Protein AF-A0A7S3EC78-F1 (afdb_monomer)

Radius of gyration: 20.28 Å; Cα contacts (8 Å, |Δi|>4): 367; chains: 1; bounding box: 48×40×68 Å

Foldseek 3Di:
DDPVVVVVVVVVVVVVVVVVVVVVVLLVVLCVPAPQLPPPPPPQCLQWQADAPFWTKGDDLDALDQPKIKIFGNDQFQDLLPDDPVNNVVVVLVLQLSQVLCCVPPVWWWKWKWWGDLVPSSHGTIIIIDTDHPVLLVCLVVLLVVLQCPWDDVDDPDDSKDKCQQPDPNVVDHPSFTKIWMDTRNGITIIGTDPDPVRGDPCSVVVSSCVSVVPDDDDPRDDRDSVVSSVSSVVSSVSSVVSRPNVD

pLDDT: mean 89.66, std 9.71, range [52.94, 98.69]

Solvent-accessible surface area (backbone atoms only — not comparable to full-atom values): 14031 Å² total; per-residue (Å²): 133,59,70,74,54,55,57,51,51,50,55,46,50,52,49,50,54,50,49,50,53,51,50,54,55,49,48,52,53,25,55,75,68,37,84,68,49,43,92,91,40,88,65,68,58,62,20,45,49,50,73,50,98,51,32,34,33,31,48,54,96,76,58,90,44,81,77,28,32,32,46,32,51,46,64,87,40,39,37,84,49,69,52,56,70,71,50,49,51,52,53,48,52,50,52,54,30,51,43,51,44,37,36,77,77,65,64,25,39,35,38,36,37,36,74,32,40,59,95,51,47,63,39,69,40,51,36,40,38,42,49,30,51,55,71,54,50,70,47,43,63,59,53,52,51,51,51,40,66,66,49,72,67,95,80,62,96,61,68,55,66,40,75,35,81,63,54,54,64,62,78,75,42,66,68,87,62,23,29,41,38,39,28,54,58,91,58,36,35,44,35,27,72,53,86,53,78,84,79,51,66,89,52,48,76,55,53,50,50,33,61,72,67,70,53,72,86,76,73,76,86,70,79,88,52,66,65,62,43,27,52,55,14,51,52,49,29,66,69,39,59,90,47,46,72,74,82,107

Secondary structure (DSSP, 8-state):
--HHHHHHHHHHHHHHHHHHHHHHHHHHHHHHH-SS--TT-STTGGGEEEE-SSEEEE--SS-SSTT-EEEEESS----TTTS-HHHHHHHHHHHHHHHHHHHHHH-EEEEEEEEE-STTTTSPP-EEEEEEEHHHHHHHHHHHHHHHHHSS-SS-SS-S-EE-TT--HHHHS-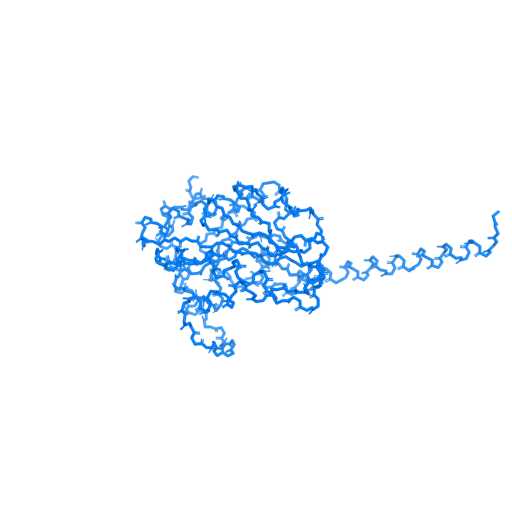TT--EEEEEETTTEEEEEE-S-TTTS-TTHHHHHHHHHTTPPPPPS-PPP-HHHHHHHHHHHHHHHTTT-GGG-

InterPro domains:
  IPR006767 Cwf19-like protein, C-terminal domain-2 [PF04676] (154-245)
  IPR006768 Cwf19-like, C-terminal domain-1 [PF04677] (26-145)
  IPR036265 HIT-like superfamily [G3DSA:3.30.428.10] (28-152)
  IPR036265 HIT-like superfamily [SSF54197] (24-146)
  IPR040194 Cwf19-like protein [PTHR12072] (5-247)

Mean predicted aligned error: 6.45 Å

Sequence (248 aa):
MTEKRRRKDEVRAEKDVKRVKSMVSSSKKAMDNCRLCLRDKATGWHRVFSVAPESYLVVPRNPLAHGHCMIIPFDHEGSSTELAEEVFDELLKYRQSLVKMFFEKEQKEVIFFETASASRSNRHMVIHCIPLSRKDASAAPGYFKQALLTEGPEWSQHKKLIESNGRSIRSMIPKGFPYFNVEFGLAFGYAHVIEDEESFNYRLGFEVIEGLLDLSPRPPSRKPDHEVESQMADQLRSVYKGFDWVQD

Nearest PDB structures (foldseek):
  6id1-assembly1_U  TM=9.296E-01  e=9.040E-20  Homo sapiens
  8ro2-assembly1_L2  TM=9.420E-01  e=5.916E-19  Homo sapiens
  8ro1-assembly1_L2  TM=8.979E-01  e=1.086E-18  Caenorhabditis elegans
  3jb9-assembly1_c  TM=9.020E-01  e=7.110E-18  Schizosaccharomyces pombe 972h-
  3ano-assembly1_B-2  TM=8.030E-01  e=1.230E-05  Mycobacterium tuberculosis H37Rv

Organism: NCBI:txid101924

Structure (mmCIF, N/CA/C/O backbone):
data_AF-A0A7S3EC78-F1
#
_entry.id   AF-A0A7S3EC78-F1
#
loop_
_atom_site.group_PDB
_atom_site.id
_atom_site.type_symbol
_atom_site.label_atom_id
_atom_site.label_alt_id
_atom_site.label_comp_id
_atom_site.label_asym_id
_atom_site.label_entity_id
_atom_site.label_seq_id
_atom_site.pdbx_PDB_ins_code
_atom_site.Cartn_x
_atom_site.Cartn_y
_atom_site.Cartn_z
_atom_site.occupancy
_atom_site.B_iso_or_equiv
_atom_site.auth_seq_id
_atom_site.auth_comp_id
_atom_site.auth_asym_id
_atom_site.auth_atom_id
_atom_site.pdbx_PDB_model_num
ATOM 1 N N . MET A 1 1 ? 18.206 -2.338 -52.219 1.00 57.41 1 MET A N 1
ATOM 2 C CA . MET A 1 1 ? 18.460 -2.520 -50.770 1.00 57.41 1 MET A CA 1
ATOM 3 C C . MET A 1 1 ? 19.545 -3.590 -50.638 1.00 57.41 1 MET A C 1
ATOM 5 O O . MET A 1 1 ? 19.429 -4.595 -51.320 1.00 57.41 1 MET A O 1
ATOM 9 N N . THR A 1 2 ? 20.650 -3.360 -49.920 1.00 75.31 2 THR A N 1
ATOM 10 C CA . THR A 1 2 ? 21.802 -4.290 -49.923 1.00 75.31 2 THR A CA 1
ATOM 11 C C . THR A 1 2 ? 21.516 -5.554 -49.105 1.00 75.31 2 THR A C 1
ATOM 13 O O . THR A 1 2 ? 20.959 -5.458 -48.016 1.00 75.31 2 THR A O 1
ATOM 16 N N . GLU A 1 3 ? 21.947 -6.727 -49.580 1.00 74.62 3 GLU A N 1
ATOM 17 C CA . GLU A 1 3 ? 21.747 -8.037 -48.918 1.00 74.62 3 GLU A CA 1
ATOM 18 C C . GLU A 1 3 ? 22.219 -8.052 -47.449 1.00 74.62 3 GLU A C 1
ATOM 20 O O . GLU A 1 3 ? 21.618 -8.666 -46.571 1.00 74.62 3 GLU A O 1
ATOM 25 N N . LYS A 1 4 ? 23.256 -7.263 -47.147 1.00 73.94 4 LYS A N 1
ATOM 26 C CA . LYS A 1 4 ? 23.776 -7.046 -45.790 1.00 73.94 4 LYS A CA 1
ATOM 27 C C . LYS A 1 4 ? 22.788 -6.329 -44.855 1.00 73.94 4 LYS A C 1
ATOM 29 O O . LYS A 1 4 ? 22.824 -6.573 -43.652 1.00 73.94 4 LYS A O 1
ATOM 34 N N . ARG A 1 5 ? 21.930 -5.440 -45.376 1.00 73.31 5 ARG A N 1
ATOM 35 C CA . ARG A 1 5 ? 20.848 -4.798 -44.602 1.00 73.31 5 ARG A CA 1
ATOM 36 C C . ARG A 1 5 ? 19.716 -5.793 -44.340 1.00 73.31 5 ARG A C 1
ATOM 38 O O . ARG A 1 5 ? 19.346 -5.956 -43.187 1.00 73.31 5 ARG A O 1
ATOM 45 N N . ARG A 1 6 ? 19.301 -6.556 -45.359 1.00 77.19 6 ARG A N 1
ATOM 46 C CA . ARG A 1 6 ? 18.257 -7.592 -45.250 1.00 77.19 6 ARG A CA 1
ATOM 47 C C . ARG A 1 6 ? 18.578 -8.640 -44.177 1.00 77.19 6 ARG A C 1
ATOM 49 O O . ARG A 1 6 ? 17.788 -8.847 -43.265 1.00 77.19 6 ARG A O 1
ATOM 56 N N . ARG A 1 7 ? 19.802 -9.181 -44.188 1.00 80.56 7 ARG A N 1
ATOM 57 C CA . ARG A 1 7 ? 20.279 -10.139 -43.172 1.00 80.56 7 ARG A CA 1
ATOM 58 C C . ARG A 1 7 ? 20.356 -9.543 -41.757 1.00 80.56 7 ARG A C 1
ATOM 60 O O . ARG A 1 7 ? 20.176 -10.253 -40.774 1.00 80.56 7 ARG A O 1
ATOM 67 N N . LYS A 1 8 ? 20.645 -8.241 -41.624 1.00 80.25 8 LYS A N 1
ATOM 68 C CA . LYS A 1 8 ? 20.669 -7.549 -40.322 1.00 80.25 8 LYS A CA 1
ATOM 69 C C . LYS A 1 8 ? 19.253 -7.358 -39.768 1.00 80.25 8 LYS A C 1
ATOM 71 O O . LYS A 1 8 ? 19.064 -7.502 -38.561 1.00 80.25 8 LYS A O 1
ATOM 76 N N . ASP A 1 9 ? 18.292 -7.062 -40.637 1.00 82.19 9 ASP A N 1
ATOM 77 C CA . ASP A 1 9 ? 16.886 -6.892 -40.273 1.00 82.19 9 ASP A CA 1
ATOM 78 C C . ASP A 1 9 ? 16.238 -8.237 -39.896 1.00 82.19 9 ASP A C 1
ATOM 80 O O . ASP A 1 9 ? 15.545 -8.305 -38.885 1.00 82.19 9 ASP A O 1
ATOM 84 N N . GLU A 1 10 ? 16.562 -9.326 -40.603 1.00 83.25 10 GLU A N 1
ATOM 85 C CA . GLU A 1 10 ? 16.145 -10.697 -40.249 1.00 83.25 10 GLU A CA 1
ATOM 86 C C . GLU A 1 10 ? 16.672 -11.123 -38.868 1.00 83.25 10 GLU A C 1
ATOM 88 O O . GLU A 1 10 ? 15.901 -11.555 -38.014 1.00 83.25 10 GLU A O 1
ATOM 93 N N . VAL A 1 11 ? 17.964 -10.904 -38.587 1.00 84.06 11 VAL A N 1
ATOM 94 C CA . VAL A 1 11 ? 18.557 -11.206 -37.268 1.00 84.06 11 VAL A CA 1
ATOM 95 C C . VAL A 1 11 ? 17.936 -10.355 -36.153 1.00 84.06 11 VAL A C 1
ATOM 97 O O . VAL A 1 11 ? 17.808 -10.816 -35.016 1.00 84.06 11 VAL A O 1
ATOM 100 N N . ARG A 1 12 ? 17.563 -9.101 -36.437 1.00 82.12 12 ARG A N 1
ATOM 101 C CA . ARG A 1 12 ? 16.869 -8.238 -35.470 1.00 82.12 12 ARG A CA 1
ATOM 102 C C . ARG A 1 12 ? 15.454 -8.751 -35.199 1.00 82.12 12 ARG A C 1
ATOM 104 O O . ARG A 1 12 ? 15.101 -8.906 -34.035 1.00 82.12 12 ARG A O 1
ATOM 111 N N . ALA A 1 13 ? 14.704 -9.092 -36.244 1.00 83.75 13 ALA A N 1
ATOM 112 C CA . ALA A 1 13 ? 13.362 -9.650 -36.125 1.00 83.75 13 ALA A CA 1
ATOM 113 C C . ALA A 1 13 ? 13.357 -10.982 -35.354 1.00 83.75 13 ALA A C 1
ATOM 115 O O . ALA A 1 13 ? 12.534 -11.172 -34.462 1.00 83.75 13 ALA A O 1
ATOM 116 N N . GLU A 1 14 ? 14.312 -11.881 -35.610 1.00 85.00 14 GLU A N 1
ATOM 117 C CA . GLU A 1 14 ? 14.458 -13.128 -34.844 1.00 85.00 14 GLU A CA 1
ATOM 118 C C . GLU A 1 14 ? 14.748 -12.876 -33.358 1.00 85.00 14 GLU A C 1
ATOM 120 O O . GLU A 1 14 ? 14.184 -13.548 -32.486 1.00 85.00 14 GLU A O 1
ATOM 125 N N . LYS A 1 15 ? 15.603 -11.891 -33.044 1.00 84.38 15 LYS A N 1
ATOM 126 C CA . LYS A 1 15 ? 15.875 -11.480 -31.658 1.00 84.38 15 LYS A CA 1
ATOM 127 C C . LYS A 1 15 ? 14.632 -10.906 -30.983 1.00 84.38 15 LYS A C 1
ATOM 129 O O . LYS A 1 15 ? 14.367 -11.264 -29.835 1.00 84.38 15 LYS A O 1
ATOM 134 N N . ASP A 1 16 ? 13.863 -10.081 -31.686 1.00 85.31 16 ASP A N 1
ATOM 135 C CA . ASP A 1 16 ? 12.630 -9.486 -31.169 1.00 85.31 16 ASP A CA 1
ATOM 136 C C . ASP A 1 16 ? 11.568 -10.567 -30.908 1.00 85.31 16 ASP A C 1
ATOM 138 O O . ASP A 1 16 ? 11.010 -10.632 -29.812 1.00 85.31 16 ASP A O 1
ATOM 142 N N . VAL A 1 17 ? 11.376 -11.512 -31.837 1.00 85.31 17 VAL A N 1
ATOM 143 C CA . VAL A 1 17 ? 10.478 -12.669 -31.652 1.00 85.31 17 VAL A CA 1
ATOM 144 C C . VAL A 1 17 ? 10.904 -13.517 -30.452 1.00 85.31 17 VAL A C 1
ATOM 146 O O . VAL A 1 17 ? 10.064 -13.921 -29.644 1.00 85.31 17 VAL A O 1
ATOM 149 N N . LYS A 1 18 ? 12.205 -13.789 -30.296 1.00 84.44 18 LYS A N 1
ATOM 150 C CA . LYS A 1 18 ? 12.724 -14.554 -29.153 1.00 84.44 18 LYS A CA 1
ATOM 151 C C . LYS A 1 18 ? 12.502 -13.815 -27.830 1.00 84.44 18 LYS A C 1
ATOM 153 O O . LYS A 1 18 ? 12.105 -14.447 -26.850 1.00 84.44 18 LYS A O 1
ATOM 158 N N . ARG A 1 19 ? 12.702 -12.492 -27.807 1.00 82.62 19 ARG A N 1
ATOM 159 C CA . ARG A 1 19 ? 12.447 -11.641 -26.637 1.00 82.62 19 ARG A CA 1
ATOM 160 C C . ARG A 1 19 ? 10.973 -11.682 -26.245 1.00 82.62 19 ARG A C 1
ATOM 162 O O . ARG A 1 19 ? 10.680 -12.014 -25.099 1.00 82.62 19 ARG A O 1
ATOM 169 N N . VAL A 1 20 ? 10.057 -11.462 -27.189 1.00 79.56 20 VAL A N 1
ATOM 170 C CA . VAL A 1 20 ? 8.607 -11.520 -26.938 1.00 79.56 20 VAL A CA 1
ATOM 171 C C . VAL A 1 20 ? 8.196 -12.892 -26.402 1.00 79.56 20 VAL A C 1
ATOM 173 O O . VAL A 1 20 ? 7.545 -12.970 -25.364 1.00 79.56 20 VAL A O 1
ATOM 176 N N . LYS A 1 21 ? 8.651 -13.988 -27.026 1.00 79.69 21 LYS A N 1
ATOM 177 C CA . LYS A 1 21 ? 8.377 -15.350 -26.530 1.00 79.69 21 LYS A CA 1
ATOM 178 C C . LYS A 1 21 ? 8.868 -15.560 -25.095 1.00 79.69 21 LYS A C 1
ATOM 180 O O . LYS A 1 21 ? 8.158 -16.160 -24.289 1.00 79.69 21 LYS A O 1
ATOM 185 N N . SER A 1 22 ? 10.062 -15.065 -24.764 1.00 79.50 22 SER A N 1
ATOM 186 C CA . SER A 1 22 ? 10.603 -15.172 -23.404 1.00 79.50 22 SER A CA 1
ATOM 187 C C . SER A 1 22 ? 9.809 -14.354 -22.381 1.00 79.50 22 SER A C 1
ATOM 189 O O . SER A 1 22 ? 9.554 -14.848 -21.284 1.00 79.50 22 SER A O 1
ATOM 191 N N . MET A 1 23 ? 9.357 -13.150 -22.750 1.00 75.38 23 MET A N 1
ATOM 192 C CA . MET A 1 23 ? 8.527 -12.293 -21.898 1.00 75.38 23 MET A CA 1
ATOM 193 C C . MET A 1 23 ? 7.167 -12.940 -21.625 1.00 75.38 23 MET A C 1
ATOM 195 O O . MET A 1 23 ? 6.794 -13.094 -20.465 1.00 75.38 23 MET A O 1
ATOM 199 N N . VAL A 1 24 ? 6.482 -13.424 -22.668 1.00 76.75 24 VAL A N 1
ATOM 200 C CA . VAL A 1 24 ? 5.187 -14.119 -22.540 1.00 76.75 24 VAL A CA 1
ATOM 201 C C . VAL A 1 24 ? 5.318 -15.368 -21.665 1.00 76.75 24 VAL A C 1
ATOM 203 O O . VAL A 1 24 ? 4.517 -15.584 -20.757 1.00 76.75 24 VAL A O 1
ATOM 206 N N . SER A 1 25 ? 6.358 -16.183 -21.880 1.00 78.00 25 SER A N 1
ATOM 207 C CA . SER A 1 25 ? 6.590 -17.368 -21.047 1.00 78.00 25 SER A CA 1
ATOM 208 C C . SER A 1 25 ? 6.876 -17.020 -19.585 1.00 78.00 25 SER A C 1
ATOM 210 O O . SER A 1 25 ? 6.506 -17.799 -18.706 1.00 78.00 25 SER A O 1
ATOM 212 N N . SER A 1 26 ? 7.570 -15.912 -19.322 1.00 76.38 26 SER A N 1
ATOM 213 C CA . SER A 1 26 ? 7.928 -15.497 -17.961 1.00 76.38 26 SER A CA 1
ATOM 214 C C . SER A 1 26 ? 6.716 -14.944 -17.216 1.00 76.38 26 SER A C 1
ATOM 216 O O . SER A 1 26 ? 6.484 -15.346 -16.080 1.00 76.38 26 SER A O 1
ATOM 218 N N . SER A 1 27 ? 5.902 -14.129 -17.892 1.00 75.06 27 SER A N 1
ATOM 219 C CA . SER A 1 27 ? 4.628 -13.617 -17.377 1.00 75.06 27 SER A CA 1
ATOM 220 C C . SER A 1 27 ? 3.660 -14.756 -17.035 1.00 75.06 27 SER A C 1
ATOM 222 O O . SER A 1 27 ? 3.158 -14.819 -15.916 1.00 75.06 27 SER A O 1
ATOM 224 N N . LYS A 1 28 ? 3.504 -15.757 -17.916 1.00 77.38 28 LYS A N 1
ATOM 225 C CA . LYS A 1 28 ? 2.671 -16.935 -17.616 1.00 77.38 28 LYS A CA 1
ATOM 226 C C . LYS A 1 28 ? 3.137 -17.675 -16.355 1.00 77.38 28 LYS A C 1
ATOM 228 O O . LYS A 1 28 ? 2.342 -17.958 -15.466 1.00 77.38 28 LYS A O 1
ATOM 233 N N . LYS A 1 29 ? 4.446 -17.927 -16.235 1.00 80.25 29 LYS A N 1
ATOM 234 C CA . LYS A 1 29 ? 5.024 -18.556 -15.034 1.00 80.25 29 LYS A CA 1
ATOM 235 C C . LYS A 1 29 ? 4.810 -17.720 -13.771 1.00 80.25 29 LYS A C 1
ATOM 237 O O . LYS A 1 29 ? 4.685 -18.297 -12.691 1.00 80.25 29 LYS A O 1
ATOM 242 N N . ALA A 1 30 ? 4.819 -16.393 -13.882 1.00 79.38 30 ALA A N 1
ATOM 243 C CA . ALA A 1 30 ? 4.565 -15.498 -12.761 1.00 79.38 30 ALA A CA 1
ATOM 244 C C . ALA A 1 30 ? 3.134 -15.649 -12.240 1.00 79.38 30 ALA A C 1
ATOM 246 O O . ALA A 1 30 ? 2.948 -15.861 -11.044 1.00 79.38 30 ALA A O 1
ATOM 247 N N . MET A 1 31 ? 2.146 -15.647 -13.138 1.00 80.56 31 MET A N 1
ATOM 248 C CA . MET A 1 31 ? 0.733 -15.861 -12.802 1.00 80.56 31 MET A CA 1
ATOM 249 C C . MET A 1 31 ? 0.498 -17.248 -12.180 1.00 80.56 31 MET A C 1
ATOM 251 O O . MET A 1 31 ? -0.093 -17.367 -11.099 1.00 80.56 31 MET A O 1
ATOM 255 N N . ASP A 1 32 ? 1.051 -18.297 -12.799 1.00 81.88 32 ASP A N 1
ATOM 256 C CA . ASP A 1 32 ? 0.908 -19.684 -12.334 1.00 81.88 32 ASP A CA 1
ATOM 257 C C . ASP A 1 32 ? 1.449 -19.857 -10.902 1.00 81.88 32 ASP A C 1
ATOM 259 O O . ASP A 1 32 ? 0.814 -20.485 -10.049 1.00 81.88 32 ASP A O 1
ATOM 263 N N . ASN A 1 33 ? 2.584 -19.222 -10.588 1.00 84.00 33 ASN A N 1
ATOM 264 C CA . ASN A 1 33 ? 3.222 -19.305 -9.269 1.00 84.00 33 ASN A CA 1
ATOM 265 C C . ASN A 1 33 ? 2.775 -18.214 -8.282 1.00 84.00 33 ASN A C 1
ATOM 267 O O . ASN A 1 33 ? 3.153 -18.258 -7.106 1.00 84.00 33 ASN A O 1
ATOM 271 N N . CYS A 1 34 ? 1.979 -17.235 -8.721 1.00 87.50 34 CYS A N 1
ATOM 272 C CA . CYS A 1 34 ? 1.550 -16.134 -7.870 1.00 87.50 34 CYS A CA 1
ATOM 273 C C . CYS A 1 34 ? 0.656 -16.644 -6.732 1.00 87.50 34 CYS A C 1
ATOM 275 O O . CYS A 1 34 ? -0.343 -17.323 -6.959 1.00 87.50 34 CYS A O 1
ATOM 277 N N . ARG A 1 35 ? 0.985 -16.295 -5.487 1.00 87.25 35 ARG A N 1
ATOM 278 C CA . ARG A 1 35 ? 0.198 -16.684 -4.299 1.00 87.25 35 ARG A CA 1
ATOM 279 C C . ARG A 1 35 ? -0.984 -15.752 -4.012 1.00 87.25 35 ARG A C 1
ATOM 281 O O . ARG A 1 35 ? -1.681 -15.967 -3.023 1.00 87.25 35 ARG A O 1
ATOM 288 N N . LEU A 1 36 ? -1.134 -14.701 -4.814 1.00 90.75 36 LEU A N 1
ATOM 289 C CA . LEU A 1 36 ? -2.151 -13.660 -4.682 1.00 90.75 36 LEU A CA 1
ATOM 290 C C . LEU A 1 36 ? -3.174 -13.707 -5.833 1.00 90.75 36 LEU A C 1
ATOM 292 O O . LEU A 1 36 ? -4.291 -13.254 -5.667 1.00 90.75 36 LEU A O 1
ATOM 296 N N . CYS A 1 37 ? -2.884 -14.375 -6.952 1.00 89.94 37 CYS A N 1
ATOM 297 C CA . CYS A 1 37 ? -3.921 -14.702 -7.935 1.00 89.94 37 CYS A CA 1
ATOM 298 C C . CYS A 1 37 ? -4.822 -15.820 -7.377 1.00 89.94 37 CYS A C 1
ATOM 300 O O . CYS A 1 37 ? -4.456 -16.997 -7.453 1.00 89.94 37 CYS A O 1
ATOM 302 N N . LEU A 1 38 ? -5.962 -15.455 -6.779 1.00 83.75 38 LEU A N 1
ATOM 303 C CA . LEU A 1 38 ? -6.854 -16.386 -6.068 1.00 83.75 38 LEU A CA 1
ATOM 304 C C . LEU A 1 38 ? -7.997 -16.967 -6.914 1.00 83.75 38 LEU A C 1
ATOM 306 O O . LEU A 1 38 ? -8.536 -17.999 -6.522 1.00 83.75 38 LEU A O 1
ATOM 310 N N . ARG A 1 39 ? -8.355 -16.348 -8.051 1.00 76.00 39 ARG A N 1
ATOM 311 C CA . ARG A 1 39 ? -9.573 -16.665 -8.831 1.00 76.00 39 ARG A CA 1
ATOM 312 C C . ARG A 1 39 ? -9.731 -18.164 -9.145 1.00 76.00 39 ARG A C 1
ATOM 314 O O . ARG A 1 39 ? -10.821 -18.695 -8.983 1.00 76.00 39 ARG A O 1
ATOM 321 N N . ASP A 1 40 ? -8.627 -18.853 -9.443 1.00 73.06 40 ASP A N 1
ATOM 322 C CA . ASP A 1 40 ? -8.616 -20.292 -9.760 1.00 73.06 40 ASP A CA 1
ATOM 323 C C . ASP A 1 40 ? -7.878 -21.158 -8.718 1.00 73.06 40 ASP A C 1
ATOM 325 O O . ASP A 1 40 ? -7.541 -22.316 -8.977 1.00 73.06 40 ASP A O 1
ATOM 329 N N . LYS A 1 41 ? -7.568 -20.617 -7.531 1.00 76.69 41 LYS A N 1
ATOM 330 C CA . LYS A 1 41 ? -6.777 -21.315 -6.501 1.00 76.69 41 LYS A CA 1
ATOM 331 C C . LYS A 1 41 ? -7.572 -21.446 -5.213 1.00 76.69 41 LYS A C 1
ATOM 333 O O . LYS A 1 41 ? -7.963 -20.450 -4.629 1.00 76.69 41 LYS A O 1
ATOM 338 N N . ALA A 1 42 ? -7.713 -22.664 -4.691 1.00 72.31 42 ALA A N 1
ATOM 339 C CA . ALA A 1 42 ? -8.367 -22.894 -3.396 1.00 72.31 42 ALA A CA 1
ATOM 340 C C . ALA A 1 42 ? -7.540 -22.388 -2.192 1.00 72.31 42 ALA A C 1
ATOM 342 O O . ALA A 1 42 ? -8.063 -22.176 -1.101 1.00 72.31 42 ALA A O 1
ATOM 343 N N . THR A 1 43 ? -6.231 -22.191 -2.360 1.00 77.06 43 THR A N 1
ATOM 344 C CA . THR A 1 43 ? -5.329 -21.824 -1.262 1.00 77.06 43 THR A CA 1
ATOM 345 C C . THR A 1 43 ? -5.317 -20.323 -0.998 1.00 77.06 43 THR A C 1
ATOM 347 O O . THR A 1 43 ? -5.155 -19.542 -1.928 1.00 77.06 43 THR A O 1
ATOM 350 N N . GLY A 1 44 ? -5.335 -19.919 0.274 1.00 84.12 44 GLY A N 1
ATOM 351 C CA . GLY A 1 44 ? -5.140 -18.524 0.684 1.00 84.12 44 GLY A CA 1
ATOM 352 C C . GLY A 1 44 ? -6.428 -17.735 0.919 1.00 84.12 44 GLY A C 1
ATOM 353 O O . GLY A 1 44 ? -6.340 -16.669 1.527 1.00 84.12 44 GLY A O 1
ATOM 354 N N . TRP A 1 45 ? -7.586 -18.281 0.526 1.00 91.44 45 TRP A N 1
ATOM 355 C CA . TRP A 1 45 ? -8.916 -17.713 0.781 1.00 91.44 45 TRP A CA 1
ATOM 356 C C . TRP A 1 45 ? -9.245 -17.563 2.266 1.00 91.44 45 TRP A C 1
ATOM 358 O O . TRP A 1 45 ? -9.943 -16.631 2.638 1.00 91.44 45 TRP A O 1
ATOM 368 N N . HIS A 1 46 ? -8.686 -18.411 3.134 1.00 92.69 46 HIS A N 1
ATOM 369 C CA . HIS A 1 46 ? -8.883 -18.320 4.588 1.00 92.69 46 HIS A CA 1
ATOM 370 C C . HIS A 1 46 ? -8.391 -16.993 5.190 1.00 92.69 46 HIS A C 1
ATOM 372 O O . HIS A 1 46 ? -8.803 -16.634 6.282 1.00 92.69 46 HIS A O 1
ATOM 378 N N . ARG A 1 47 ? -7.538 -16.243 4.477 1.00 95.06 47 ARG A N 1
ATOM 379 C CA . ARG A 1 47 ? -7.059 -14.912 4.893 1.00 95.06 47 ARG A CA 1
ATOM 380 C C . ARG A 1 47 ? -7.900 -13.756 4.355 1.00 95.06 47 ARG A C 1
ATOM 382 O O . ARG A 1 47 ? -7.641 -12.608 4.716 1.00 95.06 47 ARG A O 1
ATOM 389 N N . VAL A 1 48 ? -8.802 -14.029 3.416 1.00 96.19 48 VAL A N 1
ATOM 390 C CA . VAL A 1 48 ? -9.607 -13.019 2.721 1.00 96.19 48 VAL A CA 1
ATOM 391 C C . VAL A 1 48 ? -10.799 -12.656 3.593 1.00 96.19 48 VAL A C 1
ATOM 393 O O . VAL A 1 48 ? -11.464 -13.542 4.128 1.00 96.19 48 VAL A O 1
ATOM 396 N N . PHE A 1 49 ? -11.089 -11.364 3.743 1.00 96.81 49 PHE A N 1
ATOM 397 C CA . PHE A 1 49 ? -12.185 -10.907 4.606 1.00 96.81 49 PHE A CA 1
ATOM 398 C C . PHE A 1 49 ? -13.217 -9.997 3.929 1.00 96.81 49 PHE A C 1
ATOM 400 O O . PHE A 1 49 ? -14.294 -9.843 4.492 1.00 96.81 49 PHE A O 1
ATOM 407 N N . SER A 1 50 ? -12.944 -9.474 2.731 1.00 97.12 50 SER A N 1
ATOM 408 C CA . SER A 1 50 ? -13.928 -8.831 1.841 1.00 97.12 50 SER A CA 1
ATOM 409 C C . SER A 1 50 ? -13.516 -9.063 0.385 1.00 97.12 50 SER A C 1
ATOM 411 O O . SER A 1 50 ? -12.323 -9.197 0.101 1.00 97.12 50 SER A O 1
ATOM 413 N N . VAL A 1 51 ? -14.498 -9.166 -0.512 1.00 96.19 51 VAL A N 1
ATOM 414 C CA . VAL A 1 51 ? -14.317 -9.491 -1.933 1.00 96.19 51 VAL A CA 1
ATOM 415 C C . VAL A 1 51 ? -15.255 -8.632 -2.770 1.00 96.19 51 VAL A C 1
ATOM 417 O O . VAL A 1 51 ? -16.458 -8.862 -2.725 1.00 96.19 51 VAL A O 1
ATOM 420 N N . ALA A 1 52 ? -14.702 -7.697 -3.535 1.00 95.44 52 ALA A N 1
ATOM 421 C CA . ALA A 1 52 ? -15.365 -6.912 -4.572 1.00 95.44 52 ALA A CA 1
ATOM 422 C C . ALA A 1 52 ? -15.282 -7.635 -5.934 1.00 95.44 52 ALA A C 1
ATOM 424 O O . ALA A 1 52 ? -14.635 -8.678 -6.022 1.00 95.44 52 ALA A O 1
ATOM 425 N N . PRO A 1 53 ? -15.938 -7.143 -6.999 1.00 93.69 53 PRO A N 1
ATOM 426 C CA . PRO A 1 53 ? -15.843 -7.751 -8.328 1.00 93.69 53 PRO A CA 1
ATOM 427 C C . PRO A 1 53 ? -14.411 -7.903 -8.874 1.00 93.69 53 PRO A C 1
ATOM 429 O O . PRO A 1 53 ? -14.060 -8.984 -9.356 1.00 93.69 53 PRO A O 1
ATOM 432 N N . GLU A 1 54 ? -13.574 -6.866 -8.758 1.00 94.69 54 GLU A N 1
ATOM 433 C CA . GLU A 1 54 ? -12.230 -6.829 -9.360 1.00 94.69 54 GLU A CA 1
ATOM 434 C C . GLU A 1 54 ? -11.083 -6.811 -8.339 1.00 94.69 54 GLU A C 1
ATOM 436 O O . GLU A 1 54 ? -9.905 -6.889 -8.700 1.00 94.69 54 GLU A O 1
ATOM 441 N N . SER A 1 55 ? -11.393 -6.754 -7.046 1.00 96.06 55 SER A N 1
ATOM 442 C CA . SER A 1 55 ? -10.402 -6.663 -5.976 1.00 96.06 55 SER A CA 1
ATOM 443 C C . SER A 1 55 ? -10.882 -7.286 -4.666 1.00 96.06 55 SER A C 1
ATOM 445 O O . SER A 1 55 ? -12.051 -7.614 -4.489 1.00 96.06 55 SER A O 1
ATOM 447 N N . TYR A 1 56 ? -9.968 -7.503 -3.725 1.00 97.25 56 TYR A N 1
ATOM 448 C CA . TYR A 1 56 ? -10.294 -8.111 -2.440 1.00 97.25 56 TYR A CA 1
ATOM 449 C C . TYR A 1 56 ? -9.358 -7.634 -1.325 1.00 97.25 56 TYR A C 1
ATOM 451 O O . TYR A 1 56 ? -8.244 -7.152 -1.563 1.00 97.25 56 TYR A O 1
ATOM 459 N N . LEU A 1 57 ? -9.814 -7.808 -0.083 1.00 98.06 57 LEU A N 1
ATOM 460 C CA . LEU A 1 57 ? -9.046 -7.534 1.126 1.00 98.06 57 LEU A CA 1
ATOM 461 C C . LEU A 1 57 ? -8.549 -8.820 1.776 1.00 98.06 57 LEU A C 1
ATOM 463 O O . LEU A 1 57 ? -9.305 -9.775 1.973 1.00 98.06 57 LEU A O 1
ATOM 467 N N . VAL A 1 58 ? -7.275 -8.837 2.163 1.00 97.38 58 VAL A N 1
ATOM 468 C CA . VAL A 1 58 ? -6.632 -10.035 2.716 1.00 97.38 58 VAL A CA 1
ATOM 469 C C . VAL A 1 58 ? -5.620 -9.708 3.806 1.00 97.38 58 VAL A C 1
ATOM 471 O O . VAL A 1 58 ? -4.926 -8.693 3.764 1.00 97.38 58 VAL A O 1
ATOM 474 N N . VAL A 1 59 ? -5.487 -10.604 4.779 1.00 96.56 59 VAL A N 1
ATOM 475 C CA . VAL A 1 59 ? -4.474 -10.499 5.835 1.00 96.56 59 VAL A CA 1
ATOM 476 C C . VAL A 1 59 ? -3.103 -10.995 5.325 1.00 96.56 59 VAL A C 1
ATOM 478 O O . VAL A 1 59 ? -3.000 -12.065 4.704 1.00 96.56 59 VAL A O 1
ATOM 481 N N . PRO A 1 60 ? -2.004 -10.249 5.551 1.00 93.31 60 PRO A N 1
ATOM 482 C CA . PRO A 1 60 ? -0.653 -10.712 5.246 1.00 93.31 60 PRO A CA 1
ATOM 483 C C . PRO A 1 60 ? -0.245 -11.850 6.185 1.00 93.31 60 PRO A C 1
ATOM 485 O O . PRO A 1 60 ? -0.663 -11.908 7.332 1.00 93.31 60 PRO A O 1
ATOM 488 N N . ARG A 1 61 ? 0.648 -12.735 5.729 1.00 88.31 61 ARG A N 1
ATOM 489 C CA . ARG A 1 61 ? 1.158 -13.833 6.581 1.00 88.31 61 ARG A CA 1
ATOM 490 C C . ARG A 1 61 ? 1.974 -13.335 7.774 1.00 88.31 61 ARG A C 1
ATOM 492 O O . ARG A 1 61 ? 2.021 -13.978 8.809 1.00 88.31 61 ARG A O 1
ATOM 499 N N . ASN A 1 62 ? 2.646 -12.200 7.596 1.00 86.69 62 ASN A N 1
ATOM 500 C CA . ASN A 1 62 ? 3.501 -11.578 8.601 1.00 86.69 62 ASN A CA 1
ATOM 501 C C . ASN A 1 62 ? 3.069 -10.111 8.764 1.00 86.69 62 ASN A C 1
ATOM 503 O O . ASN A 1 62 ? 3.667 -9.228 8.139 1.00 86.69 62 ASN A O 1
ATOM 507 N N . PRO A 1 63 ? 1.991 -9.841 9.518 1.00 91.12 63 PRO A N 1
ATOM 508 C CA . PRO A 1 63 ? 1.518 -8.482 9.736 1.00 91.12 63 PRO A CA 1
ATOM 509 C C . PRO A 1 63 ? 2.563 -7.625 10.474 1.00 91.12 63 PRO A C 1
ATOM 511 O O . PRO A 1 63 ? 3.463 -8.128 11.143 1.00 91.12 63 PRO A O 1
ATOM 514 N N . LEU A 1 64 ? 2.464 -6.306 10.292 1.00 90.81 64 LEU A N 1
ATOM 515 C CA . LEU A 1 64 ? 3.350 -5.300 10.905 1.00 90.81 64 LEU A CA 1
ATOM 516 C C . LEU A 1 64 ? 2.742 -4.777 12.205 1.00 90.81 64 LEU A C 1
ATOM 518 O O . LEU A 1 64 ? 3.451 -4.481 13.153 1.00 90.81 64 LEU A O 1
ATOM 522 N N . ALA A 1 65 ? 1.418 -4.676 12.220 1.00 91.12 65 ALA A N 1
ATOM 523 C CA . ALA A 1 65 ? 0.619 -4.189 13.322 1.00 91.12 65 ALA A CA 1
ATOM 524 C C . ALA A 1 65 ? -0.709 -4.954 13.343 1.00 91.12 65 ALA A C 1
ATOM 526 O O . ALA A 1 65 ? -1.111 -5.556 12.338 1.00 91.12 65 ALA A O 1
ATOM 527 N N . HIS A 1 66 ? -1.403 -4.910 14.479 1.00 92.12 66 HIS A N 1
ATOM 528 C CA . HIS A 1 66 ? -2.775 -5.398 14.574 1.00 92.12 66 HIS A CA 1
ATOM 529 C C . HIS A 1 66 ? -3.667 -4.657 13.573 1.00 92.12 66 HIS A C 1
ATOM 531 O O . HIS A 1 66 ? -3.682 -3.429 13.570 1.00 92.12 66 HIS A O 1
ATOM 537 N N . GLY A 1 67 ? -4.409 -5.400 12.751 1.00 96.00 67 GLY A N 1
ATOM 538 C CA . GLY A 1 67 ? -5.249 -4.847 11.688 1.00 96.00 67 GLY A CA 1
ATOM 539 C C . GLY A 1 67 ? -4.521 -4.568 10.366 1.00 96.00 67 GLY A C 1
ATOM 540 O O . GLY A 1 67 ? -5.150 -4.086 9.429 1.00 96.00 67 GLY A O 1
ATOM 541 N N . HIS A 1 68 ? -3.224 -4.893 10.241 1.00 97.69 68 HIS A N 1
ATOM 542 C CA . HIS A 1 68 ? -2.547 -4.849 8.939 1.00 97.69 68 HIS A CA 1
ATOM 543 C C . HIS A 1 68 ? -3.292 -5.758 7.948 1.00 97.69 68 HIS A C 1
ATOM 545 O O . HIS A 1 68 ? -3.380 -6.969 8.147 1.00 97.69 68 HIS A O 1
ATOM 551 N N . CYS A 1 69 ? -3.784 -5.167 6.863 1.00 98.44 69 CYS A N 1
ATOM 552 C CA . CYS A 1 69 ? -4.379 -5.858 5.724 1.00 98.44 69 CYS A CA 1
ATOM 553 C C . CYS A 1 69 ? -3.795 -5.361 4.393 1.00 98.44 69 CYS A C 1
ATOM 555 O O . CYS A 1 69 ? -3.017 -4.409 4.342 1.00 98.44 69 CYS A O 1
ATOM 557 N N . MET A 1 70 ? -4.133 -6.047 3.309 1.00 98.44 70 MET A N 1
ATOM 558 C CA . MET A 1 70 ? -3.689 -5.741 1.954 1.00 98.44 70 MET A CA 1
ATOM 559 C C . MET A 1 70 ? -4.900 -5.590 1.038 1.00 98.44 70 MET A C 1
ATOM 561 O O . MET A 1 70 ? -5.832 -6.389 1.136 1.00 98.44 70 MET A O 1
ATOM 565 N N . ILE A 1 71 ? -4.845 -4.601 0.147 1.00 98.62 71 ILE A N 1
ATOM 566 C CA . ILE A 1 71 ? -5.800 -4.396 -0.947 1.00 98.62 71 ILE A CA 1
ATOM 567 C C . ILE A 1 71 ? -5.142 -4.915 -2.223 1.00 98.62 71 ILE A C 1
ATOM 569 O O . ILE A 1 71 ? -4.019 -4.507 -2.543 1.00 98.62 71 ILE A O 1
ATOM 573 N N . ILE A 1 72 ? -5.801 -5.850 -2.908 1.00 97.00 72 ILE A N 1
ATOM 574 C CA . ILE A 1 72 ? -5.204 -6.590 -4.023 1.00 97.00 72 ILE A CA 1
ATOM 575 C C . ILE A 1 72 ? -6.232 -6.743 -5.156 1.00 97.00 72 ILE A C 1
ATOM 577 O O . ILE A 1 72 ? -7.358 -7.157 -4.876 1.00 97.00 72 ILE A O 1
ATOM 581 N N . PRO A 1 73 ? -5.880 -6.439 -6.420 1.00 95.88 73 PRO A N 1
ATOM 582 C CA . PRO A 1 73 ? -6.729 -6.761 -7.567 1.00 95.88 73 PRO A CA 1
ATOM 583 C C . PRO A 1 73 ? -6.775 -8.277 -7.809 1.00 95.88 73 PRO A C 1
ATOM 585 O O . PRO A 1 73 ? -5.823 -8.987 -7.491 1.00 95.88 73 PRO A O 1
ATOM 588 N N . PHE A 1 74 ? -7.852 -8.805 -8.386 1.00 91.62 74 PHE A N 1
ATOM 589 C CA . PHE A 1 74 ? -7.923 -10.234 -8.712 1.00 91.62 74 PHE A CA 1
ATOM 590 C C . PHE A 1 74 ? -6.898 -10.643 -9.766 1.00 91.62 74 PHE A C 1
ATOM 592 O O . PHE A 1 74 ? -6.203 -11.657 -9.604 1.00 91.62 74 PHE A O 1
ATOM 599 N N . ASP A 1 75 ? -6.813 -9.843 -10.824 1.00 89.81 75 ASP A N 1
ATOM 600 C CA . ASP A 1 75 ? -5.901 -10.076 -11.928 1.00 89.81 75 ASP A CA 1
ATOM 601 C C . ASP A 1 75 ? -4.462 -9.721 -11.550 1.00 89.81 75 ASP A C 1
ATOM 603 O O . ASP A 1 75 ? -4.184 -8.957 -10.619 1.00 89.81 75 ASP A O 1
ATOM 607 N N . HIS A 1 76 ? -3.522 -10.359 -12.249 1.00 89.56 76 HIS A N 1
ATOM 608 C CA . HIS A 1 76 ? -2.100 -10.164 -12.009 1.00 89.56 76 HIS A CA 1
ATOM 609 C C . HIS A 1 76 ? -1.645 -8.829 -12.591 1.00 89.56 76 HIS A C 1
ATOM 611 O O . HIS A 1 76 ? -1.155 -8.760 -13.717 1.00 89.56 76 HIS A O 1
ATOM 617 N N . GLU A 1 77 ? -1.795 -7.790 -11.788 1.00 90.06 77 GLU A N 1
ATOM 618 C CA . GLU A 1 77 ? -1.433 -6.425 -12.143 1.00 90.06 77 GLU A CA 1
ATOM 619 C C . GLU A 1 77 ? -0.117 -6.030 -11.477 1.00 90.06 77 GLU A C 1
ATOM 621 O O . GLU A 1 77 ? 0.165 -6.455 -10.355 1.00 90.06 77 GLU A O 1
ATOM 626 N N . GLY A 1 78 ? 0.703 -5.238 -12.170 1.00 91.00 78 GLY A N 1
ATOM 627 C CA . GLY A 1 78 ? 2.040 -4.865 -11.697 1.00 91.00 78 GLY A CA 1
ATOM 628 C C . GLY A 1 78 ? 2.069 -3.616 -10.815 1.00 91.00 78 GLY A C 1
ATOM 629 O O . GLY A 1 78 ? 2.955 -3.485 -9.967 1.00 91.00 78 GLY A O 1
ATOM 630 N N . SER A 1 79 ? 1.125 -2.689 -11.012 1.00 94.88 79 SER A N 1
ATOM 631 C CA . SER A 1 79 ? 1.125 -1.389 -10.332 1.00 94.88 79 SER A CA 1
ATOM 632 C C . SER A 1 79 ? -0.210 -0.646 -10.426 1.00 94.88 79 SER A C 1
ATOM 634 O O . SER A 1 79 ? -0.953 -0.807 -11.397 1.00 94.88 79 SER A O 1
ATOM 636 N N . SER A 1 80 ? -0.474 0.259 -9.476 1.00 95.94 80 SER A N 1
ATOM 637 C CA . SER A 1 80 ? -1.651 1.147 -9.503 1.00 95.94 80 SER A CA 1
ATOM 638 C C . SER A 1 80 ? -1.732 2.005 -10.768 1.00 95.94 80 SER A C 1
ATOM 640 O O . SER A 1 80 ? -2.823 2.390 -11.192 1.00 95.94 80 SER A O 1
ATOM 642 N N . THR A 1 81 ? -0.589 2.379 -11.355 1.00 95.56 81 THR A N 1
ATOM 643 C CA . THR A 1 81 ? -0.559 3.247 -12.545 1.00 95.56 81 THR A CA 1
ATOM 644 C C . THR A 1 81 ? -1.066 2.528 -13.791 1.00 95.56 81 THR A C 1
ATOM 646 O O . THR A 1 81 ? -1.615 3.173 -14.690 1.00 95.56 81 THR A O 1
ATOM 649 N N . GLU A 1 82 ? -0.953 1.203 -13.832 1.00 92.38 82 GLU A N 1
ATOM 650 C CA . GLU A 1 82 ? -1.313 0.382 -14.986 1.00 92.38 82 GLU A CA 1
ATOM 651 C C . GLU A 1 82 ? -2.776 -0.061 -14.986 1.00 92.38 82 GLU A C 1
ATOM 653 O O . GLU A 1 82 ? -3.332 -0.209 -16.076 1.00 92.38 82 GLU A O 1
ATOM 658 N N . LEU A 1 83 ? -3.412 -0.123 -13.810 1.00 95.00 83 LEU A N 1
ATOM 659 C CA . LEU A 1 83 ? -4.796 -0.564 -13.630 1.00 95.00 83 LEU A CA 1
ATOM 660 C C . LEU A 1 83 ? -5.804 0.131 -14.556 1.00 95.00 83 LEU A C 1
ATOM 662 O O . LEU A 1 83 ? -5.692 1.331 -14.865 1.00 95.00 83 LEU A O 1
ATOM 666 N N . ALA A 1 84 ? -6.830 -0.634 -14.936 1.00 96.12 84 ALA A N 1
ATOM 667 C CA . ALA A 1 84 ? -8.075 -0.113 -15.486 1.00 96.12 84 ALA A CA 1
ATOM 668 C C . ALA A 1 84 ? -8.801 0.778 -14.459 1.00 96.12 84 ALA A C 1
ATOM 670 O O . ALA A 1 84 ? -8.514 0.739 -13.260 1.00 96.12 84 ALA A O 1
ATOM 671 N N . GLU A 1 85 ? -9.691 1.644 -14.940 1.00 95.88 85 GLU A N 1
ATOM 672 C CA . GLU A 1 85 ? -10.343 2.661 -14.106 1.00 95.88 85 GLU A CA 1
ATOM 673 C C . GLU A 1 85 ? -11.255 2.025 -13.056 1.00 95.88 85 GLU A C 1
ATOM 675 O O . GLU A 1 85 ? -11.160 2.362 -11.881 1.00 95.88 85 GLU A O 1
ATOM 680 N N . GLU A 1 86 ? -12.015 1.010 -13.456 1.00 96.44 86 GLU A N 1
ATOM 681 C CA . GLU A 1 86 ? -12.966 0.296 -12.609 1.00 96.44 86 GLU A CA 1
ATOM 682 C C . GLU A 1 86 ? -12.259 -0.389 -11.431 1.00 96.44 86 GLU A C 1
ATOM 684 O O . GLU A 1 86 ? -12.682 -0.264 -10.282 1.00 96.44 86 GLU A O 1
ATOM 689 N N . VAL A 1 87 ? -11.125 -1.045 -11.703 1.00 97.06 87 VAL A N 1
ATOM 690 C CA . VAL A 1 87 ? -10.305 -1.713 -10.679 1.00 97.06 87 VAL A CA 1
ATOM 691 C C . VAL A 1 87 ? -9.710 -0.686 -9.716 1.00 97.06 87 VAL A C 1
ATOM 693 O O . VAL A 1 87 ? -9.724 -0.872 -8.500 1.00 97.06 87 VAL A O 1
ATOM 696 N N . PHE A 1 88 ? -9.189 0.426 -10.245 1.00 97.56 88 PHE A N 1
ATOM 697 C CA . PHE A 1 88 ? -8.606 1.478 -9.416 1.00 97.56 88 PHE A CA 1
ATOM 698 C C . PHE A 1 88 ? -9.652 2.135 -8.502 1.00 97.56 88 PHE A C 1
ATOM 700 O O . PHE A 1 88 ? -9.361 2.405 -7.335 1.00 97.56 88 PHE A O 1
ATOM 707 N N . ASP A 1 89 ? -10.875 2.333 -8.991 1.00 97.38 89 ASP A N 1
ATOM 708 C CA . ASP A 1 89 ? -11.978 2.883 -8.204 1.00 97.38 89 ASP A CA 1
ATOM 709 C C . ASP A 1 89 ? -12.388 1.963 -7.046 1.00 97.38 89 ASP A C 1
ATOM 711 O O . ASP A 1 89 ? -12.641 2.448 -5.939 1.00 97.38 89 ASP A O 1
ATOM 715 N N . GLU A 1 90 ? -12.403 0.639 -7.241 1.00 97.62 90 GLU A N 1
ATOM 716 C CA . GLU A 1 90 ? -12.627 -0.308 -6.137 1.00 97.62 90 GLU A CA 1
ATOM 717 C C . GLU A 1 90 ? -11.536 -0.213 -5.064 1.00 97.62 90 GLU A C 1
ATOM 719 O O . GLU A 1 90 ? -11.837 -0.154 -3.866 1.00 97.62 90 GLU A O 1
ATOM 724 N N . LEU A 1 91 ? -10.269 -0.117 -5.478 1.00 97.88 91 LEU A N 1
ATOM 725 C CA . LEU A 1 91 ? -9.144 0.086 -4.562 1.00 97.88 91 LEU A CA 1
ATOM 726 C C . LEU A 1 91 ? -9.322 1.371 -3.735 1.00 97.88 91 LEU A C 1
ATOM 728 O O . LEU A 1 91 ? -9.061 1.367 -2.528 1.00 97.88 91 LEU A O 1
ATOM 732 N N . LEU A 1 92 ? -9.802 2.462 -4.342 1.00 97.19 92 LEU A N 1
ATOM 733 C CA . LEU A 1 92 ? -10.098 3.708 -3.627 1.00 97.19 92 LEU A CA 1
ATOM 734 C C . LEU A 1 92 ? -11.260 3.556 -2.634 1.00 97.19 92 LEU A C 1
ATOM 736 O O . LEU A 1 92 ? -11.147 4.040 -1.504 1.00 97.19 92 LEU A O 1
ATOM 740 N N . LYS A 1 93 ? -12.343 2.858 -2.998 1.00 98.12 93 LYS A N 1
ATOM 741 C CA . LYS A 1 93 ? -13.464 2.568 -2.079 1.00 98.12 93 LYS A CA 1
ATOM 742 C C . LYS A 1 93 ? -13.007 1.742 -0.877 1.00 98.12 93 LYS A C 1
ATOM 744 O O . LYS A 1 93 ? -13.376 2.032 0.267 1.00 98.12 93 LYS A O 1
ATOM 749 N N . TYR A 1 94 ? -12.129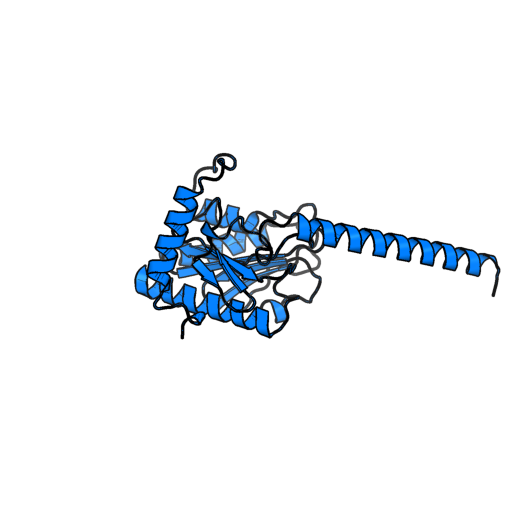 0.765 -1.100 1.00 98.50 94 TYR A N 1
ATOM 750 C CA . TYR A 1 94 ? -11.508 0.016 -0.013 1.00 98.50 94 TYR A CA 1
ATOM 751 C C . TYR A 1 94 ? -10.666 0.899 0.905 1.00 98.50 94 TYR A C 1
ATOM 753 O O . TYR A 1 94 ? -10.822 0.837 2.123 1.00 98.50 94 TYR A O 1
ATOM 761 N N . ARG A 1 95 ? -9.832 1.786 0.355 1.00 98.12 95 ARG A N 1
ATOM 762 C CA . ARG A 1 95 ? -9.068 2.742 1.171 1.00 98.12 95 ARG A CA 1
ATOM 763 C C . ARG A 1 95 ? -9.980 3.627 2.020 1.00 98.12 95 ARG A C 1
ATOM 765 O O . ARG A 1 95 ? -9.730 3.790 3.213 1.00 98.12 95 ARG A O 1
ATOM 772 N N . GLN A 1 96 ? -11.040 4.175 1.426 1.00 98.12 96 GLN A N 1
ATOM 773 C CA . GLN A 1 96 ? -11.989 5.051 2.119 1.00 98.12 96 GLN A CA 1
ATOM 774 C C . GLN A 1 96 ? -12.700 4.333 3.272 1.00 98.12 96 GLN A C 1
ATOM 776 O O . GLN A 1 96 ? -12.732 4.839 4.396 1.00 98.12 96 GLN A O 1
ATOM 781 N N . SER A 1 97 ? -13.224 3.134 3.014 1.00 98.25 97 SER A N 1
ATOM 782 C CA . SER A 1 97 ? -13.917 2.333 4.029 1.00 98.25 97 SER A CA 1
ATOM 783 C C . SER A 1 97 ? -12.987 1.853 5.146 1.00 98.25 97 SER A C 1
ATOM 785 O O . SER A 1 97 ? -13.376 1.906 6.311 1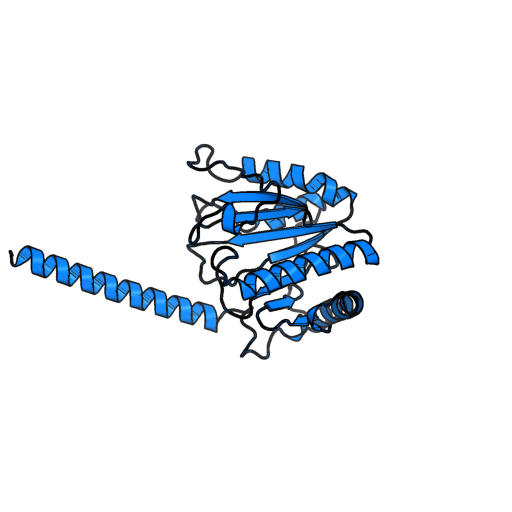.00 98.25 97 SER A O 1
ATOM 787 N N . LEU A 1 98 ? -11.747 1.459 4.835 1.00 98.62 98 LEU A N 1
ATOM 788 C CA . LEU A 1 98 ? -10.749 1.072 5.838 1.00 98.62 98 LEU A CA 1
ATOM 789 C C . LEU A 1 98 ? -10.361 2.245 6.745 1.00 98.62 98 LEU A C 1
ATOM 791 O O . LEU A 1 98 ? -10.320 2.081 7.964 1.00 98.62 98 LEU A O 1
ATOM 795 N N . VAL A 1 99 ? -10.130 3.436 6.179 1.00 98.44 99 VAL A N 1
ATOM 796 C CA . VAL A 1 99 ? -9.860 4.655 6.966 1.00 98.44 99 VAL A CA 1
ATOM 797 C C . VAL A 1 99 ? -11.022 4.951 7.908 1.00 98.44 99 VAL A C 1
ATOM 799 O O . VAL A 1 99 ? -10.801 5.171 9.098 1.00 98.44 99 VAL A O 1
ATOM 802 N N . LYS A 1 100 ? -12.259 4.897 7.398 1.00 98.38 100 LYS A N 1
ATOM 803 C CA . LYS A 1 100 ? -13.464 5.110 8.205 1.00 98.38 100 LYS A CA 1
ATOM 804 C C . LYS A 1 100 ? -13.582 4.076 9.332 1.00 98.38 100 LYS A C 1
ATOM 806 O O . LYS A 1 100 ? -13.779 4.457 10.484 1.00 98.38 100 LYS A O 1
ATOM 811 N N . MET A 1 101 ? -13.397 2.791 9.024 1.00 98.25 101 MET A N 1
ATOM 812 C CA . MET A 1 101 ? -13.468 1.699 10.000 1.00 98.25 101 MET A CA 1
ATOM 813 C C . MET A 1 101 ? -12.448 1.878 11.130 1.00 98.25 101 MET A C 1
ATOM 815 O O . MET A 1 101 ? -12.829 1.869 12.301 1.00 98.25 101 MET A O 1
ATOM 819 N N . PHE A 1 102 ? -11.162 2.042 10.805 1.00 98.44 102 PHE A N 1
ATOM 820 C CA . PHE A 1 102 ? -10.111 2.151 11.822 1.00 98.44 102 PHE A CA 1
ATOM 821 C C . PHE A 1 102 ? -10.254 3.410 12.677 1.00 98.44 102 PHE A C 1
ATOM 823 O O . PHE A 1 102 ? -9.996 3.368 13.884 1.00 98.44 102 PHE A O 1
ATOM 830 N N . PHE A 1 103 ? -10.725 4.507 12.085 1.00 97.88 103 PHE A N 1
ATOM 831 C CA . PHE A 1 103 ? -11.021 5.721 12.829 1.00 97.88 103 PHE A CA 1
ATOM 832 C C . PHE A 1 103 ? -12.179 5.504 13.814 1.00 97.88 103 PHE A C 1
ATOM 834 O O . PHE A 1 103 ? -12.018 5.714 15.017 1.00 97.88 103 PHE A O 1
ATOM 841 N N . GLU A 1 104 ? -13.333 5.029 13.339 1.00 98.06 104 GLU A N 1
ATOM 842 C CA . GLU A 1 104 ? -14.540 4.900 14.163 1.00 98.06 104 GLU A CA 1
ATOM 843 C C . GLU A 1 104 ? -14.441 3.791 15.219 1.00 98.06 104 GLU A C 1
ATOM 845 O O . GLU A 1 104 ? -14.940 3.961 16.331 1.00 98.06 104 GLU A O 1
ATOM 850 N N . LYS A 1 105 ? -13.807 2.657 14.898 1.00 97.44 105 LYS A N 1
ATOM 851 C CA . LYS A 1 105 ? -13.758 1.484 15.787 1.00 97.44 105 LYS A CA 1
ATOM 852 C C . LYS A 1 105 ? -12.544 1.453 16.702 1.00 97.44 105 LYS A C 1
ATOM 854 O O . LYS A 1 105 ? -12.653 0.950 17.816 1.00 97.44 105 LYS A O 1
ATOM 859 N N . GLU A 1 106 ? -11.407 1.979 16.253 1.00 95.75 106 GLU A N 1
ATOM 860 C CA . GLU A 1 106 ? -10.133 1.833 16.967 1.00 95.75 106 GLU A CA 1
ATOM 861 C C . GLU A 1 106 ? -9.447 3.167 17.294 1.00 95.75 106 GLU A C 1
ATOM 863 O O . GLU A 1 106 ? -8.418 3.159 17.967 1.00 95.75 106 GLU A O 1
ATOM 868 N N . GLN A 1 107 ? -9.992 4.312 16.856 1.00 97.25 107 GLN A N 1
ATOM 869 C CA . GLN A 1 107 ? -9.356 5.631 17.007 1.00 97.25 107 GLN A CA 1
ATOM 870 C C . GLN A 1 107 ? -7.928 5.666 16.429 1.00 97.25 107 GLN A C 1
ATOM 872 O O . GLN A 1 107 ? -7.035 6.334 16.963 1.00 97.25 107 GLN A O 1
ATOM 877 N N . LYS A 1 108 ? -7.720 4.923 15.337 1.00 97.94 108 LYS A N 1
ATOM 878 C CA . LYS A 1 108 ? -6.452 4.806 14.614 1.00 97.94 108 LYS A CA 1
ATOM 879 C C . LYS A 1 108 ? -6.502 5.550 13.288 1.00 97.94 108 LYS A C 1
ATOM 881 O O . LYS A 1 108 ? -7.564 5.736 12.700 1.00 97.94 108 LYS A O 1
ATOM 886 N N . GLU A 1 109 ? -5.326 5.927 12.811 1.00 98.06 109 GLU A N 1
ATOM 887 C CA . GLU A 1 109 ? -5.120 6.438 11.457 1.00 98.06 109 GLU A CA 1
ATOM 888 C C . GLU A 1 109 ? -4.429 5.373 10.610 1.00 98.06 109 GLU A C 1
ATOM 890 O O . GLU A 1 109 ? -3.827 4.443 11.141 1.00 98.06 109 GLU A O 1
ATOM 895 N N . VAL A 1 110 ? -4.535 5.476 9.289 1.00 98.31 110 VAL A N 1
ATOM 896 C CA . VAL A 1 110 ? -4.057 4.435 8.374 1.00 98.31 110 VAL A CA 1
ATOM 897 C C . VAL A 1 110 ? -2.971 4.990 7.474 1.00 98.31 110 VAL A C 1
ATOM 899 O O . VAL A 1 110 ? -3.129 6.067 6.907 1.00 98.31 110 VAL A O 1
ATOM 902 N N . ILE A 1 111 ? -1.897 4.228 7.295 1.00 98.25 111 ILE A N 1
ATOM 903 C CA . ILE A 1 111 ? -0.923 4.448 6.228 1.00 98.25 111 ILE A CA 1
ATOM 904 C C . ILE A 1 111 ? -1.152 3.415 5.138 1.00 98.25 111 ILE A C 1
ATOM 906 O O . ILE A 1 111 ? -1.248 2.219 5.424 1.00 98.25 111 ILE A O 1
ATOM 910 N N . PHE A 1 112 ? -1.185 3.880 3.895 1.00 98.56 112 PHE A N 1
ATOM 911 C CA . PHE A 1 112 ? -1.143 3.022 2.724 1.00 98.56 112 PHE A CA 1
ATOM 912 C C . PHE A 1 112 ? 0.224 3.101 2.068 1.00 98.56 112 PHE A C 1
ATOM 914 O O . PHE A 1 112 ? 0.772 4.192 1.952 1.00 98.56 112 PHE A O 1
ATOM 921 N N . PHE A 1 113 ? 0.783 1.983 1.615 1.00 98.25 113 PHE A N 1
ATOM 922 C CA . PHE A 1 113 ? 1.964 2.039 0.755 1.00 98.25 113 PHE A CA 1
ATOM 923 C C . PHE A 1 113 ? 1.988 0.933 -0.294 1.00 98.25 113 PHE A C 1
ATOM 925 O O . PHE A 1 113 ? 1.444 -0.154 -0.099 1.00 98.25 113 PHE A O 1
ATOM 932 N N . GLU A 1 114 ? 2.654 1.230 -1.402 1.00 97.12 114 GLU A N 1
ATOM 933 C CA . GLU A 1 114 ? 2.843 0.362 -2.558 1.00 97.12 114 GLU A CA 1
ATOM 934 C C . GLU A 1 114 ? 4.282 0.520 -3.065 1.00 97.12 114 GLU A C 1
ATOM 936 O O . GLU A 1 114 ? 4.798 1.636 -3.157 1.00 97.12 114 GLU A O 1
ATOM 941 N N . THR A 1 115 ? 4.911 -0.593 -3.445 1.00 95.94 115 THR A N 1
ATOM 942 C CA . THR A 1 115 ? 6.191 -0.584 -4.162 1.00 95.94 115 THR A CA 1
ATOM 943 C C . THR A 1 115 ? 6.019 -1.301 -5.496 1.00 95.94 115 THR A C 1
ATOM 945 O O . THR A 1 115 ? 5.911 -2.529 -5.531 1.00 95.94 115 THR A O 1
ATOM 948 N N . ALA A 1 116 ? 6.018 -0.540 -6.586 1.00 94.06 116 ALA A N 1
ATOM 949 C CA . ALA A 1 116 ? 5.927 -1.037 -7.952 1.00 94.06 116 ALA A CA 1
ATOM 950 C C . ALA A 1 116 ? 7.321 -1.188 -8.575 1.00 94.06 116 ALA A C 1
ATOM 952 O O . ALA A 1 116 ? 8.211 -0.364 -8.370 1.00 94.06 116 ALA A O 1
ATOM 953 N N . SER A 1 117 ? 7.510 -2.241 -9.364 1.00 87.56 117 SER A N 1
ATOM 954 C CA . SER A 1 117 ? 8.793 -2.595 -9.976 1.00 87.56 117 SER A CA 1
ATOM 955 C C . SER A 1 117 ? 8.577 -3.001 -11.426 1.00 87.56 117 SER A C 1
ATOM 957 O O . SER A 1 117 ? 7.728 -3.847 -11.703 1.00 87.56 117 SER A O 1
ATOM 959 N N . ALA A 1 118 ? 9.366 -2.451 -12.346 1.00 76.50 118 ALA A N 1
ATOM 960 C CA . ALA A 1 118 ? 9.281 -2.788 -13.761 1.00 76.50 118 ALA A CA 1
ATOM 961 C C . ALA A 1 118 ? 10.033 -4.101 -14.044 1.00 76.50 118 ALA A C 1
ATOM 963 O O . ALA A 1 118 ? 9.511 -5.000 -14.713 1.00 76.50 118 ALA A O 1
ATOM 964 N N . SER A 1 119 ? 11.218 -4.271 -13.449 1.00 67.25 119 SER A N 1
ATOM 965 C CA . SER A 1 119 ? 12.011 -5.508 -13.501 1.00 67.25 119 SER A CA 1
ATOM 966 C C . SER A 1 119 ? 11.344 -6.692 -12.786 1.00 67.25 119 SER A C 1
ATOM 968 O O . SER A 1 119 ? 11.550 -7.853 -13.156 1.00 67.25 119 SER A O 1
ATOM 970 N N . ARG A 1 120 ? 10.499 -6.412 -11.783 1.00 63.12 120 ARG A N 1
ATOM 971 C CA . ARG A 1 120 ? 9.698 -7.399 -11.045 1.00 63.12 120 ARG A CA 1
ATOM 972 C C . ARG A 1 120 ? 8.208 -7.291 -11.355 1.00 63.12 120 ARG A C 1
ATOM 974 O O . ARG A 1 120 ? 7.414 -7.691 -10.513 1.00 63.12 120 ARG A O 1
ATOM 981 N N . SER A 1 121 ? 7.845 -6.873 -12.568 1.00 59.53 121 SER A N 1
ATOM 982 C CA . SER A 1 121 ? 6.466 -6.877 -13.109 1.00 59.53 121 SER A CA 1
ATOM 983 C C . SER A 1 121 ? 5.738 -8.230 -13.011 1.00 59.53 121 SER A C 1
ATOM 985 O O . SER A 1 121 ? 4.530 -8.307 -13.166 1.00 59.53 121 SER A O 1
ATOM 987 N N . ASN A 1 122 ? 6.467 -9.303 -12.699 1.00 69.94 122 ASN A N 1
ATOM 988 C CA . ASN A 1 122 ? 5.952 -10.625 -12.330 1.00 69.94 122 ASN A CA 1
ATOM 989 C C . ASN A 1 122 ? 5.451 -10.726 -10.870 1.00 69.94 122 ASN A C 1
ATOM 991 O O . ASN A 1 122 ? 5.192 -11.828 -10.371 1.00 69.94 122 ASN A O 1
ATOM 995 N N . ARG A 1 123 ? 5.437 -9.620 -10.123 1.00 83.25 123 ARG A N 1
ATOM 996 C CA . ARG A 1 123 ? 4.866 -9.543 -8.781 1.00 83.25 123 ARG A CA 1
ATOM 997 C C . ARG A 1 123 ? 3.473 -8.964 -8.890 1.00 83.25 123 ARG A C 1
ATOM 999 O O . ARG A 1 123 ? 3.269 -7.946 -9.532 1.00 83.25 123 ARG A O 1
ATOM 1006 N N . HIS A 1 124 ? 2.561 -9.591 -8.162 1.00 91.69 124 HIS A N 1
ATOM 1007 C CA . HIS A 1 124 ? 1.238 -9.038 -7.946 1.00 91.69 124 HIS A CA 1
ATOM 1008 C C . HIS A 1 124 ? 1.367 -7.738 -7.161 1.00 91.69 124 HIS A C 1
ATOM 1010 O O . HIS A 1 124 ? 2.020 -7.713 -6.113 1.00 91.69 124 HIS A O 1
ATOM 1016 N N . MET A 1 125 ? 0.728 -6.696 -7.663 1.00 93.50 125 MET A N 1
ATOM 1017 C CA . MET A 1 125 ? 0.537 -5.433 -6.980 1.00 93.50 125 MET A CA 1
ATOM 1018 C C . MET A 1 125 ? -0.107 -5.656 -5.610 1.00 93.50 125 MET A C 1
ATOM 1020 O O . MET A 1 125 ? -1.053 -6.430 -5.457 1.00 93.50 125 MET A O 1
ATOM 1024 N N . VAL A 1 126 ? 0.398 -4.943 -4.607 1.00 96.75 126 VAL A N 1
ATOM 1025 C CA . VAL A 1 126 ? -0.145 -4.961 -3.251 1.00 96.75 126 VAL A CA 1
ATOM 1026 C C . VAL A 1 126 ? -0.117 -3.547 -2.696 1.00 96.75 126 VAL A C 1
ATOM 1028 O O . VAL A 1 126 ? 0.952 -2.942 -2.613 1.00 96.75 126 VAL A O 1
ATOM 1031 N N . ILE A 1 127 ? -1.274 -3.058 -2.251 1.00 98.44 127 ILE A N 1
ATOM 1032 C CA . ILE A 1 127 ? -1.344 -1.884 -1.380 1.00 98.44 127 ILE A CA 1
ATOM 1033 C C . ILE A 1 127 ? -1.448 -2.387 0.056 1.00 98.44 127 ILE A C 1
ATOM 1035 O O . ILE A 1 127 ? -2.429 -3.028 0.440 1.00 98.44 127 ILE A O 1
ATOM 1039 N N . HIS A 1 128 ? -0.432 -2.101 0.859 1.00 98.56 128 HIS A N 1
ATOM 1040 C CA . HIS A 1 128 ? -0.450 -2.376 2.289 1.00 98.56 128 HIS A CA 1
ATOM 1041 C C . HIS A 1 128 ? -1.276 -1.322 3.015 1.00 98.56 128 HIS A C 1
ATOM 1043 O O . HIS A 1 128 ? -1.095 -0.141 2.760 1.00 98.56 128 HIS A O 1
ATOM 1049 N N . CYS A 1 129 ? -2.140 -1.743 3.934 1.00 98.69 129 CYS A N 1
ATOM 1050 C CA . CYS A 1 129 ? -2.927 -0.891 4.820 1.00 98.69 129 CYS A CA 1
ATOM 1051 C C . CYS A 1 129 ? -2.479 -1.138 6.263 1.00 98.69 129 CYS A C 1
ATOM 1053 O O . CYS A 1 129 ? -2.719 -2.217 6.816 1.00 98.69 129 CYS A O 1
ATOM 1055 N N . ILE A 1 130 ? -1.819 -0.150 6.870 1.00 98.38 130 ILE A N 1
ATOM 1056 C CA . ILE A 1 130 ? -1.241 -0.247 8.212 1.00 98.38 130 ILE A CA 1
ATOM 1057 C C . ILE A 1 130 ? -1.950 0.731 9.151 1.00 98.38 130 ILE A C 1
ATOM 1059 O O . ILE A 1 130 ? -1.704 1.936 9.065 1.00 98.38 130 ILE A O 1
ATOM 1063 N N . PRO A 1 131 ? -2.811 0.247 10.057 1.00 98.31 131 PRO A N 1
ATOM 1064 C CA . PRO A 1 131 ? -3.400 1.093 11.082 1.00 98.31 131 PRO A CA 1
ATOM 1065 C C . PRO A 1 131 ? -2.374 1.387 12.185 1.00 98.31 131 PRO A C 1
ATOM 1067 O O . PRO A 1 131 ? -1.708 0.487 12.701 1.00 98.31 131 PRO A O 1
ATOM 1070 N N . LEU A 1 132 ? -2.273 2.653 12.570 1.00 98.12 132 LEU A N 1
ATOM 1071 C CA . LEU A 1 132 ? -1.336 3.181 13.554 1.00 98.12 132 LEU A CA 1
ATOM 1072 C C . LEU A 1 132 ? -2.070 3.994 14.619 1.00 98.12 132 LEU A C 1
ATOM 1074 O O . LEU A 1 132 ? -3.154 4.537 14.388 1.00 98.12 132 LEU A O 1
ATOM 1078 N N . SER A 1 133 ? -1.457 4.114 15.797 1.00 97.88 133 SER A N 1
ATOM 1079 C CA . SER A 1 133 ? -1.918 5.095 16.779 1.00 97.88 133 SER A CA 1
ATOM 1080 C C . SER A 1 133 ? -1.799 6.509 16.194 1.00 97.88 133 SER A C 1
ATOM 1082 O O . SER A 1 133 ? -0.925 6.768 15.367 1.00 97.88 133 SER A O 1
ATOM 1084 N N . ARG A 1 134 ? -2.632 7.455 16.646 1.00 96.69 134 ARG A N 1
ATOM 1085 C CA . ARG A 1 134 ? -2.542 8.862 16.197 1.00 96.69 134 ARG A CA 1
ATOM 1086 C C . ARG A 1 134 ? -1.153 9.472 16.415 1.00 96.69 134 ARG A C 1
ATOM 1088 O O . ARG A 1 134 ? -0.702 10.283 15.614 1.00 96.69 134 ARG A O 1
ATOM 1095 N N . LYS A 1 135 ? -0.460 9.061 17.484 1.00 97.12 135 LYS A N 1
ATOM 1096 C CA . LYS A 1 135 ? 0.909 9.502 17.778 1.00 97.12 135 LYS A CA 1
ATOM 1097 C C . LYS A 1 135 ? 1.879 9.036 16.689 1.00 97.12 135 LYS A C 1
ATOM 1099 O O . LYS A 1 135 ? 2.627 9.851 16.156 1.00 97.12 135 LYS A O 1
ATOM 1104 N N . ASP A 1 136 ? 1.847 7.750 16.354 1.00 97.88 136 ASP A N 1
ATOM 1105 C CA . ASP A 1 136 ? 2.781 7.170 15.382 1.00 97.88 136 ASP A CA 1
ATOM 1106 C C . ASP A 1 136 ? 2.446 7.640 13.962 1.00 97.88 136 ASP A C 1
ATOM 1108 O O . ASP A 1 136 ? 3.341 7.999 13.201 1.00 97.88 136 ASP A O 1
ATOM 1112 N N . ALA A 1 137 ? 1.155 7.742 13.629 1.00 97.19 137 ALA A N 1
ATOM 1113 C CA . ALA A 1 137 ? 0.688 8.284 12.356 1.00 97.19 137 ALA A CA 1
ATOM 1114 C C . ALA A 1 137 ? 1.132 9.740 12.141 1.00 97.19 137 ALA A C 1
ATOM 1116 O O . ALA A 1 137 ? 1.592 10.083 11.054 1.00 97.19 137 ALA A O 1
ATOM 1117 N N . SER A 1 138 ? 1.085 10.576 13.185 1.00 97.12 138 SER A N 1
ATOM 1118 C CA . SER A 1 138 ? 1.568 11.961 13.127 1.00 97.12 138 SER A CA 1
ATOM 1119 C C . SER A 1 138 ? 3.083 12.057 12.904 1.00 97.12 138 SER A C 1
ATOM 1121 O O . SER A 1 138 ? 3.543 12.989 12.244 1.00 97.12 138 SER A O 1
ATOM 1123 N N . ALA A 1 139 ? 3.862 11.097 13.410 1.00 97.94 139 ALA A N 1
ATOM 1124 C CA . ALA A 1 139 ? 5.311 11.052 13.223 1.00 97.94 139 ALA A CA 1
ATOM 1125 C C . ALA A 1 139 ? 5.728 10.441 11.872 1.00 97.94 139 ALA A C 1
ATOM 1127 O O . ALA A 1 139 ? 6.771 10.812 11.325 1.00 97.94 139 ALA A O 1
ATOM 1128 N N . ALA A 1 140 ? 4.923 9.535 11.312 1.00 97.75 140 ALA A N 1
ATOM 1129 C CA . ALA A 1 140 ? 5.270 8.765 10.122 1.00 97.75 140 ALA A CA 1
ATOM 1130 C C . ALA A 1 140 ? 5.721 9.602 8.907 1.00 97.75 140 ALA A C 1
ATOM 1132 O O . ALA A 1 140 ? 6.719 9.216 8.291 1.00 97.75 140 ALA A O 1
ATOM 1133 N N . PRO A 1 141 ? 5.103 10.756 8.566 1.00 97.81 141 PRO A N 1
ATOM 1134 C CA . PRO A 1 141 ? 5.578 11.591 7.465 1.00 97.81 141 PRO A CA 1
ATOM 1135 C C . PRO A 1 141 ? 7.051 11.991 7.596 1.00 97.81 141 PRO A C 1
ATOM 1137 O O . PRO A 1 141 ? 7.787 11.937 6.615 1.00 97.81 141 PRO A O 1
ATOM 1140 N N . GLY A 1 142 ? 7.518 12.326 8.803 1.00 97.81 142 GLY A N 1
ATOM 1141 C CA . GLY A 1 142 ? 8.922 12.677 9.035 1.00 97.81 142 GLY A CA 1
ATOM 1142 C C . GLY A 1 142 ? 9.871 11.509 8.756 1.00 97.81 142 GLY A C 1
ATOM 1143 O O . GLY A 1 142 ? 10.866 11.677 8.051 1.00 97.81 142 GLY A O 1
ATOM 1144 N N . TYR A 1 143 ? 9.519 10.314 9.239 1.00 98.00 143 TYR A N 1
ATOM 1145 C CA . TYR A 1 143 ? 10.309 9.096 9.041 1.00 98.00 143 TYR A CA 1
ATOM 1146 C C . TYR A 1 143 ? 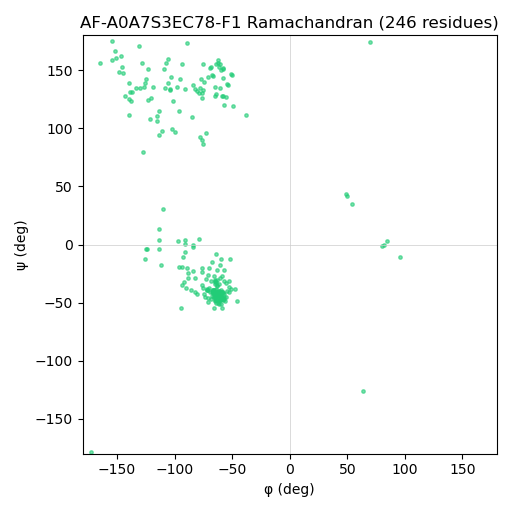10.386 8.696 7.564 1.00 98.00 143 TYR A C 1
ATOM 1148 O O . TYR A 1 143 ? 11.475 8.458 7.043 1.00 98.00 143 TYR A O 1
ATOM 1156 N N . PHE A 1 144 ? 9.248 8.684 6.864 1.00 98.00 144 PHE A N 1
ATOM 1157 C CA . PHE A 1 144 ? 9.211 8.384 5.432 1.00 98.00 144 PHE A CA 1
ATOM 1158 C C . PHE A 1 144 ? 9.960 9.426 4.607 1.00 98.00 144 PHE A C 1
ATOM 1160 O O . PHE A 1 144 ? 10.707 9.068 3.700 1.00 98.00 144 PHE A O 1
ATOM 1167 N N . LYS A 1 145 ? 9.808 10.714 4.934 1.00 97.25 145 LYS A N 1
ATOM 1168 C CA . LYS A 1 145 ? 10.528 11.793 4.255 1.00 97.25 145 LYS A CA 1
ATOM 1169 C C . LYS A 1 145 ? 12.037 11.627 4.398 1.00 97.25 145 LYS A C 1
ATOM 1171 O O . LYS A 1 145 ? 12.744 11.733 3.401 1.00 97.25 145 LYS A O 1
ATOM 1176 N N . GLN A 1 146 ? 12.526 11.329 5.601 1.00 95.81 146 GLN A N 1
ATOM 1177 C CA . GLN A 1 146 ? 13.947 11.072 5.824 1.00 95.81 146 GLN A CA 1
ATOM 1178 C C . GLN A 1 146 ? 14.424 9.850 5.030 1.00 95.81 146 GLN A C 1
ATOM 1180 O O . GLN A 1 146 ? 15.393 9.962 4.285 1.00 95.81 146 GLN A O 1
ATOM 1185 N N . ALA A 1 147 ? 13.718 8.721 5.132 1.00 95.69 147 ALA A N 1
ATOM 1186 C CA . ALA A 1 147 ? 14.088 7.494 4.433 1.00 95.69 147 ALA A CA 1
ATOM 1187 C C . ALA A 1 147 ? 14.174 7.696 2.913 1.00 95.69 147 ALA A C 1
ATOM 1189 O O . ALA A 1 147 ? 15.175 7.338 2.307 1.00 95.69 147 ALA A O 1
ATOM 1190 N N . LEU A 1 148 ? 13.183 8.352 2.301 1.00 94.44 148 LEU A N 1
ATOM 1191 C CA . LEU A 1 148 ? 13.157 8.595 0.854 1.00 94.44 148 LEU A CA 1
ATOM 1192 C C . LEU A 1 148 ? 14.237 9.571 0.371 1.00 94.44 148 LEU A C 1
ATOM 1194 O O . LEU A 1 148 ? 14.714 9.451 -0.754 1.00 94.44 148 LEU A O 1
ATOM 1198 N N . LEU A 1 149 ? 14.631 10.546 1.195 1.00 92.25 149 LEU A N 1
ATOM 1199 C CA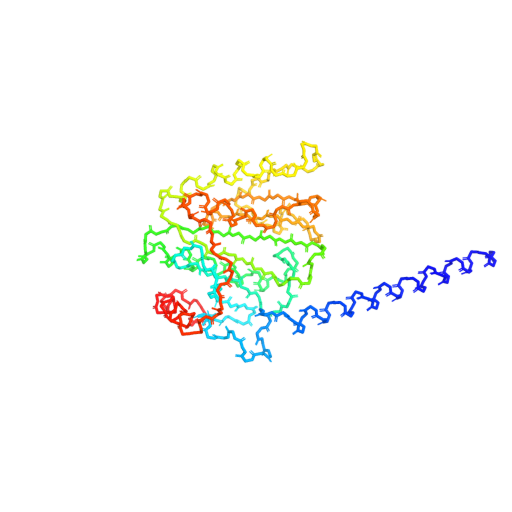 . LEU A 1 149 ? 15.723 11.465 0.855 1.00 92.25 149 LEU A CA 1
ATOM 1200 C C . LEU A 1 149 ? 17.098 10.784 0.938 1.00 92.25 149 LEU A C 1
ATOM 1202 O O . LEU A 1 149 ? 18.012 11.159 0.196 1.00 92.25 149 LEU A O 1
ATOM 1206 N N . THR A 1 150 ? 17.240 9.790 1.816 1.00 89.94 150 THR A N 1
ATOM 1207 C CA . THR A 1 150 ? 18.455 8.976 1.957 1.00 89.94 150 THR A CA 1
ATOM 1208 C C . THR A 1 150 ? 18.507 7.814 0.960 1.00 89.94 150 THR A C 1
ATOM 1210 O O . THR A 1 150 ? 19.597 7.362 0.627 1.00 89.94 150 THR A O 1
ATOM 1213 N N . GLU A 1 151 ? 17.362 7.366 0.443 1.00 87.19 151 GLU A N 1
ATOM 1214 C CA . GLU A 1 151 ? 17.278 6.279 -0.532 1.00 87.19 151 GLU A CA 1
ATOM 1215 C C . GLU A 1 151 ? 17.903 6.665 -1.886 1.00 87.19 151 GLU A C 1
ATOM 1217 O O . GLU A 1 151 ? 17.827 7.816 -2.347 1.00 87.19 151 GLU A O 1
ATOM 1222 N N . GLY A 1 152 ? 18.519 5.674 -2.534 1.00 72.94 152 GLY A N 1
ATOM 1223 C CA . GLY A 1 152 ? 19.129 5.807 -3.853 1.00 72.94 152 GLY A CA 1
ATOM 1224 C C . GLY A 1 152 ? 20.397 6.678 -3.895 1.00 72.94 152 GLY A C 1
ATOM 1225 O O . GLY A 1 152 ? 20.786 7.308 -2.906 1.00 72.94 152 GLY A O 1
ATOM 1226 N N . PRO A 1 153 ? 21.065 6.738 -5.059 1.00 73.12 153 PRO A N 1
ATOM 1227 C CA . PRO A 1 153 ? 22.290 7.515 -5.231 1.00 73.12 153 PRO A CA 1
ATOM 1228 C C . PRO A 1 153 ? 22.080 9.003 -4.903 1.00 73.12 153 PRO A C 1
ATOM 1230 O O . PRO A 1 153 ? 20.987 9.548 -5.054 1.00 73.12 153 PRO A O 1
ATOM 1233 N N . GLU A 1 154 ? 23.133 9.688 -4.445 1.00 72.50 154 GLU A N 1
ATOM 1234 C CA . GLU A 1 154 ? 23.089 11.135 -4.152 1.00 72.50 154 GLU A CA 1
ATOM 1235 C C . GLU A 1 154 ? 22.707 11.971 -5.383 1.00 72.50 154 GLU A C 1
ATOM 1237 O O . GLU A 1 154 ? 22.099 13.033 -5.252 1.00 72.50 154 GLU A O 1
ATOM 1242 N N . TRP A 1 155 ? 23.007 11.451 -6.574 1.00 70.94 155 TRP A N 1
ATOM 1243 C CA . TRP A 1 155 ? 22.727 12.070 -7.862 1.00 70.94 155 TRP A CA 1
ATOM 1244 C C . TRP A 1 155 ? 21.648 11.268 -8.597 1.00 70.94 155 TRP A C 1
ATOM 1246 O O . TRP A 1 155 ? 21.955 10.263 -9.235 1.00 70.94 155 TRP A O 1
ATOM 1256 N N . SER A 1 156 ? 20.394 11.713 -8.501 1.00 74.12 156 SER A N 1
ATOM 1257 C CA . SER A 1 156 ? 19.251 11.165 -9.246 1.00 74.12 156 SER A CA 1
ATOM 1258 C C . SER A 1 156 ? 18.766 12.151 -10.312 1.00 74.12 156 SER A C 1
ATOM 1260 O O . SER A 1 156 ? 18.900 13.368 -10.154 1.00 74.12 156 SER A O 1
ATOM 1262 N N . GLN A 1 157 ? 18.196 11.648 -11.409 1.00 75.19 157 GLN A N 1
ATOM 1263 C CA . GLN A 1 157 ? 17.612 12.499 -12.458 1.00 75.19 157 GLN A CA 1
ATOM 1264 C C . GLN A 1 157 ? 16.244 13.064 -12.045 1.00 75.19 157 GLN A C 1
ATOM 1266 O O . GLN A 1 157 ? 15.898 14.199 -12.380 1.00 75.19 157 GLN A O 1
ATOM 1271 N N . HIS A 1 158 ? 15.471 12.288 -11.292 1.00 79.75 158 HIS A N 1
ATOM 1272 C CA . HIS A 1 158 ? 14.185 12.661 -10.726 1.00 79.75 158 HIS A CA 1
ATOM 1273 C C . HIS A 1 158 ? 14.361 13.207 -9.311 1.00 79.75 158 HIS A C 1
ATOM 1275 O O . HIS A 1 158 ? 15.314 12.886 -8.594 1.00 79.75 158 HIS A O 1
ATOM 1281 N N . LYS A 1 159 ? 13.401 14.029 -8.872 1.00 80.62 159 LYS A N 1
ATOM 1282 C CA . LYS A 1 159 ? 13.331 14.443 -7.468 1.00 80.62 159 LYS A CA 1
ATOM 1283 C C . LYS A 1 159 ? 13.197 13.197 -6.594 1.00 80.62 159 LYS A C 1
ATOM 1285 O O . LYS A 1 159 ? 12.264 12.423 -6.788 1.00 80.62 159 LYS A O 1
ATOM 1290 N N . LYS A 1 160 ? 14.061 13.072 -5.583 1.00 84.94 160 LYS A N 1
ATOM 1291 C CA . LYS A 1 160 ? 13.996 11.986 -4.592 1.00 84.94 160 LYS A CA 1
ATOM 1292 C C . LYS A 1 160 ? 12.664 11.911 -3.844 1.00 84.94 160 LYS A C 1
ATOM 1294 O O . LYS A 1 160 ? 12.326 10.873 -3.296 1.00 84.94 160 LYS A O 1
ATOM 1299 N N . LEU A 1 161 ? 11.903 12.997 -3.786 1.00 92.19 161 LEU A N 1
ATOM 1300 C CA . LEU A 1 161 ? 10.605 13.001 -3.131 1.00 92.19 161 LEU A CA 1
ATOM 1301 C C . LEU A 1 161 ? 9.633 13.885 -3.903 1.00 92.19 161 LEU A C 1
ATOM 1303 O O . LEU A 1 161 ? 9.916 15.049 -4.199 1.00 92.19 161 LEU A O 1
ATOM 1307 N N . ILE A 1 162 ? 8.477 13.311 -4.217 1.00 94.81 162 ILE A N 1
ATOM 1308 C CA . ILE A 1 162 ? 7.345 13.979 -4.846 1.00 94.81 162 ILE A CA 1
ATOM 1309 C C . ILE A 1 162 ? 6.218 13.999 -3.818 1.00 94.81 162 ILE A C 1
ATOM 1311 O O . ILE A 1 162 ? 5.703 12.954 -3.434 1.00 94.81 162 ILE A O 1
ATOM 1315 N N . GLU A 1 163 ? 5.828 15.186 -3.363 1.00 95.31 163 GLU A N 1
ATOM 1316 C CA . GLU A 1 163 ? 4.671 15.334 -2.478 1.00 95.31 163 GLU A CA 1
ATOM 1317 C C . GLU A 1 163 ? 3.382 15.206 -3.295 1.00 95.31 163 GLU A C 1
ATOM 1319 O O . GLU A 1 163 ? 3.223 15.843 -4.350 1.00 95.31 163 GLU A O 1
ATOM 1324 N N . SER A 1 164 ? 2.459 14.362 -2.828 1.00 92.00 164 SER A N 1
ATOM 1325 C CA . SER A 1 164 ? 1.220 14.117 -3.560 1.00 92.00 164 SER A CA 1
ATOM 1326 C C . SER A 1 164 ? 0.312 15.331 -3.555 1.00 92.00 164 SER A C 1
ATOM 1328 O O . SER A 1 164 ? -0.230 15.683 -4.603 1.00 92.00 164 SER A O 1
ATOM 1330 N N . ASN A 1 165 ? 0.210 16.027 -2.419 1.00 87.62 165 ASN A N 1
ATOM 1331 C CA . ASN A 1 165 ? -0.678 17.176 -2.228 1.00 87.62 165 ASN A CA 1
ATOM 1332 C C . ASN A 1 165 ? -2.111 16.867 -2.703 1.00 87.62 165 ASN A C 1
ATOM 1334 O O . ASN A 1 165 ? -2.719 17.652 -3.425 1.00 87.62 165 ASN A O 1
ATOM 1338 N N . GLY A 1 166 ? -2.606 15.671 -2.362 1.00 83.44 166 GLY A N 1
ATOM 1339 C CA . GLY A 1 166 ? -3.931 15.174 -2.752 1.00 83.44 166 GLY A CA 1
ATOM 1340 C C . GLY A 1 166 ? -4.023 14.610 -4.175 1.00 83.44 166 GLY A C 1
ATOM 1341 O O . GLY A 1 166 ? -5.085 14.144 -4.581 1.00 83.44 166 GLY A O 1
ATOM 1342 N N . ARG A 1 167 ? -2.933 14.621 -4.953 1.00 91.19 167 ARG A N 1
ATOM 1343 C CA . ARG A 1 167 ? -2.906 14.031 -6.299 1.00 91.19 167 ARG A CA 1
ATOM 1344 C C . ARG A 1 167 ? -2.806 12.509 -6.242 1.00 91.19 167 ARG A C 1
ATOM 1346 O O . ARG A 1 167 ? -2.058 11.955 -5.440 1.00 91.19 167 ARG A O 1
ATOM 1353 N N . SER A 1 168 ? -3.499 11.846 -7.165 1.00 92.00 168 SER A N 1
ATOM 1354 C CA . SER A 1 168 ? -3.408 10.395 -7.362 1.00 92.00 168 SER A CA 1
ATOM 1355 C C . SER A 1 168 ? -2.037 9.988 -7.905 1.00 92.00 168 SER A C 1
ATOM 1357 O O . SER A 1 168 ? -1.471 10.684 -8.755 1.00 92.00 168 SER A O 1
ATOM 1359 N N . ILE A 1 169 ? -1.546 8.812 -7.500 1.00 94.94 169 ILE A N 1
ATOM 1360 C CA . ILE A 1 169 ? -0.311 8.214 -8.027 1.00 94.94 169 ILE A CA 1
ATOM 1361 C C . ILE A 1 169 ? -0.307 8.127 -9.560 1.00 94.94 169 ILE A C 1
ATOM 1363 O O . ILE A 1 169 ? 0.705 8.441 -10.183 1.00 94.94 169 ILE A O 1
ATOM 1367 N N . ARG A 1 170 ? -1.469 7.852 -10.177 1.00 95.12 170 ARG A N 1
ATOM 1368 C CA . ARG A 1 170 ? -1.649 7.770 -11.642 1.00 95.12 170 ARG A CA 1
ATOM 1369 C C . ARG A 1 170 ? -1.371 9.093 -12.367 1.00 95.12 170 ARG A C 1
ATOM 1371 O O . ARG A 1 170 ? -1.102 9.090 -13.562 1.00 95.12 170 ARG A O 1
ATOM 1378 N N . SER A 1 171 ? -1.444 10.217 -11.651 1.00 93.81 171 SER A N 1
ATOM 1379 C CA . SER A 1 171 ? -1.129 11.555 -12.175 1.00 93.81 171 SER A CA 1
ATOM 1380 C C . SER A 1 171 ? 0.300 12.011 -11.865 1.00 93.81 171 SER A C 1
ATOM 1382 O O . SER A 1 171 ? 0.804 12.930 -12.506 1.00 93.81 171 SER A O 1
ATOM 1384 N N . MET A 1 172 ? 0.946 11.398 -10.868 1.00 94.44 172 MET A N 1
ATOM 1385 C CA . MET A 1 172 ? 2.298 11.758 -10.442 1.00 94.44 172 MET A CA 1
ATOM 1386 C C . MET A 1 172 ? 3.371 10.973 -11.186 1.00 94.44 172 MET A C 1
ATOM 1388 O O . MET A 1 172 ? 4.431 11.524 -11.474 1.00 94.44 172 MET A O 1
ATOM 1392 N N . ILE A 1 173 ? 3.100 9.699 -11.469 1.00 94.25 173 ILE A N 1
ATOM 1393 C CA . ILE A 1 173 ? 4.060 8.762 -12.043 1.00 94.25 173 ILE A CA 1
ATOM 1394 C C . ILE A 1 173 ? 3.479 8.202 -13.347 1.00 94.25 173 ILE A C 1
ATOM 1396 O O . ILE A 1 173 ? 2.372 7.655 -13.329 1.00 94.25 173 ILE A O 1
ATOM 1400 N N . PRO A 1 174 ? 4.185 8.327 -14.485 1.00 91.81 174 PRO A N 1
ATOM 1401 C CA . PRO A 1 174 ? 3.737 7.736 -15.741 1.00 91.81 174 PRO A CA 1
ATOM 1402 C C . PRO A 1 174 ? 3.683 6.203 -15.674 1.00 91.81 174 PRO A C 1
ATOM 1404 O O . PRO A 1 174 ? 4.421 5.569 -14.919 1.00 91.81 174 PRO A O 1
ATOM 1407 N N . LYS A 1 175 ? 2.843 5.592 -16.518 1.00 91.12 175 LYS A N 1
ATOM 1408 C CA . LYS A 1 175 ? 2.771 4.127 -16.647 1.00 91.12 175 LYS A CA 1
ATOM 1409 C C . LYS A 1 175 ? 4.129 3.535 -17.045 1.00 91.12 175 LYS A C 1
ATOM 1411 O O . LYS A 1 175 ? 4.847 4.126 -17.853 1.00 91.12 175 LYS A O 1
ATOM 1416 N N . GLY A 1 176 ? 4.450 2.358 -16.508 1.00 87.00 176 GLY A N 1
ATOM 1417 C CA . GLY A 1 176 ? 5.683 1.621 -16.801 1.00 87.00 176 GLY A CA 1
ATOM 1418 C C . GLY A 1 176 ? 6.928 2.075 -16.029 1.00 87.00 176 GLY A C 1
ATOM 1419 O O . GLY A 1 176 ? 7.990 1.481 -16.208 1.00 87.00 176 GLY A O 1
ATOM 1420 N N . PHE A 1 177 ? 6.824 3.096 -15.171 1.00 91.38 177 PHE A N 1
ATOM 1421 C CA . PHE A 1 177 ? 7.914 3.495 -14.278 1.00 91.38 177 PHE A CA 1
ATOM 1422 C C . PHE A 1 177 ? 7.797 2.767 -12.932 1.00 91.38 177 PHE A C 1
ATOM 1424 O O . PHE A 1 177 ? 6.708 2.750 -12.358 1.00 91.38 177 PHE A O 1
ATOM 1431 N N . PRO A 1 178 ? 8.888 2.196 -12.395 1.00 93.75 178 PRO A N 1
ATOM 1432 C CA . PRO A 1 178 ? 8.908 1.674 -11.033 1.00 93.75 178 PRO A CA 1
ATOM 1433 C C . PRO A 1 178 ? 8.884 2.822 -10.014 1.00 93.75 178 PRO A C 1
ATOM 1435 O O . PRO A 1 178 ? 9.470 3.889 -10.227 1.00 93.75 178 PRO A O 1
ATOM 1438 N N . TYR A 1 179 ? 8.195 2.615 -8.895 1.00 95.62 179 TYR A N 1
ATOM 1439 C CA . TYR A 1 179 ? 8.024 3.643 -7.873 1.00 95.62 179 TYR A CA 1
ATOM 1440 C C . TYR A 1 179 ? 7.779 3.060 -6.484 1.00 95.62 179 TYR A C 1
ATOM 1442 O O . TYR A 1 179 ? 7.295 1.941 -6.320 1.00 95.62 179 TYR A O 1
ATOM 1450 N N . PHE A 1 180 ? 8.044 3.877 -5.473 1.00 97.12 180 PHE A N 1
ATOM 1451 C CA . PHE A 1 180 ? 7.491 3.721 -4.136 1.00 97.12 180 PHE A CA 1
ATOM 1452 C C . PHE A 1 180 ? 6.457 4.820 -3.891 1.00 97.12 180 PHE A C 1
ATOM 1454 O O . PHE A 1 180 ? 6.710 5.984 -4.202 1.00 97.12 180 PHE A O 1
ATOM 1461 N N . ASN A 1 181 ? 5.299 4.463 -3.342 1.00 97.62 181 ASN A N 1
ATOM 1462 C CA . ASN A 1 181 ? 4.237 5.392 -2.967 1.00 97.62 181 ASN A CA 1
ATOM 1463 C C . ASN A 1 181 ? 3.794 5.112 -1.530 1.00 97.62 181 ASN A C 1
ATOM 1465 O O . ASN A 1 181 ? 3.559 3.960 -1.171 1.00 97.62 181 ASN A O 1
ATOM 1469 N N . VAL A 1 182 ? 3.641 6.163 -0.729 1.00 98.19 182 VAL A N 1
ATOM 1470 C CA . VAL A 1 182 ? 3.073 6.109 0.621 1.00 98.19 182 VAL A CA 1
ATOM 1471 C C . VAL A 1 182 ? 2.047 7.219 0.790 1.00 98.19 182 VAL A C 1
ATOM 1473 O O . VAL A 1 182 ? 2.300 8.363 0.426 1.00 98.19 182 VAL A O 1
ATOM 1476 N N . GLU A 1 183 ? 0.893 6.903 1.360 1.00 97.62 183 GLU A N 1
ATOM 1477 C CA . GLU A 1 183 ? -0.196 7.837 1.629 1.00 97.62 183 GLU A CA 1
ATOM 1478 C C . GLU A 1 183 ? -0.599 7.765 3.102 1.00 97.62 183 GLU A C 1
ATOM 1480 O O . GLU A 1 183 ? -0.753 6.689 3.680 1.00 97.62 183 GLU A O 1
ATOM 1485 N N . PHE A 1 184 ? -0.787 8.933 3.709 1.00 97.00 184 PHE A N 1
ATOM 1486 C CA . PHE A 1 184 ? -1.191 9.105 5.098 1.00 97.00 184 PHE A CA 1
ATOM 1487 C C . PHE A 1 184 ? -2.700 9.383 5.119 1.00 97.00 184 PHE A C 1
ATOM 1489 O O . PHE A 1 184 ? -3.167 10.494 4.844 1.00 97.00 184 PHE A O 1
ATOM 1496 N N . GLY A 1 185 ? -3.477 8.327 5.358 1.00 94.75 185 GLY A N 1
ATOM 1497 C CA . GLY A 1 185 ? -4.929 8.318 5.229 1.00 94.75 185 GLY A CA 1
ATOM 1498 C C . GLY A 1 185 ? -5.386 8.557 3.787 1.00 94.75 185 GLY A C 1
ATOM 1499 O O . GLY A 1 185 ? -4.991 7.849 2.859 1.00 94.75 185 GLY A O 1
ATOM 1500 N N . LEU A 1 186 ? -6.251 9.558 3.608 1.00 93.06 186 LEU A N 1
ATOM 1501 C CA . LEU A 1 186 ? -6.786 9.988 2.306 1.00 93.06 186 LEU A CA 1
ATOM 1502 C C . LEU A 1 186 ? -6.312 11.394 1.902 1.00 93.06 186 LEU A C 1
ATOM 1504 O O . LEU A 1 186 ? -6.786 11.934 0.908 1.00 93.06 186 LEU A O 1
ATOM 1508 N N . ALA A 1 187 ? -5.437 12.018 2.696 1.00 84.69 187 ALA A N 1
ATOM 1509 C CA . ALA A 1 187 ? -5.158 13.448 2.590 1.00 84.69 187 ALA A CA 1
ATOM 1510 C C . ALA A 1 187 ? -3.940 13.759 1.709 1.00 84.69 187 ALA A C 1
ATOM 1512 O O . ALA A 1 187 ? -4.023 14.556 0.776 1.00 84.69 187 ALA A O 1
ATOM 1513 N N . PHE A 1 188 ? -2.792 13.154 2.016 1.00 94.44 188 PHE A N 1
ATOM 1514 C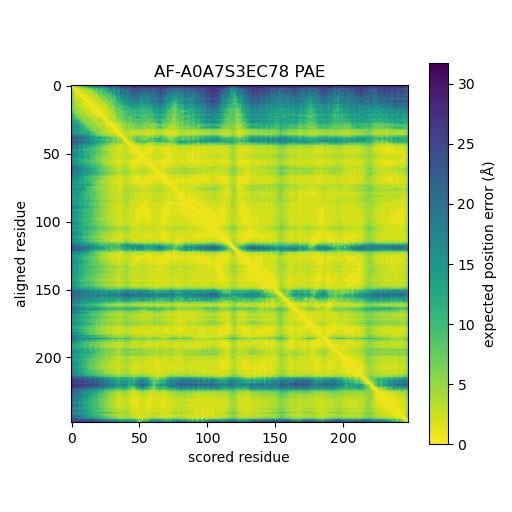 CA . PHE A 1 188 ? -1.530 13.422 1.326 1.00 94.44 188 PHE A CA 1
ATOM 1515 C C . PHE A 1 188 ? -0.587 12.220 1.417 1.00 94.44 188 PHE A C 1
ATOM 1517 O O . PHE A 1 188 ? -0.879 11.226 2.077 1.00 94.44 188 PHE A O 1
ATOM 1524 N N . GLY A 1 189 ? 0.553 12.306 0.741 1.00 96.75 189 GLY A N 1
ATOM 1525 C CA . GLY A 1 189 ? 1.515 11.223 0.633 1.00 96.75 189 GLY A CA 1
ATOM 1526 C C . GLY A 1 189 ? 2.804 11.648 -0.054 1.00 96.75 189 GLY A C 1
ATOM 1527 O O . GLY A 1 189 ? 2.958 12.804 -0.464 1.00 96.75 189 GLY A O 1
ATOM 1528 N N . TYR A 1 190 ? 3.712 10.690 -0.201 1.00 97.75 190 TYR A N 1
ATOM 1529 C CA . TYR A 1 190 ? 4.963 10.829 -0.931 1.00 97.75 190 TYR A CA 1
ATOM 1530 C C . TYR A 1 190 ? 5.079 9.749 -1.997 1.00 97.75 190 TYR A C 1
ATOM 1532 O O . TYR A 1 190 ? 4.728 8.595 -1.767 1.00 97.75 190 TYR A O 1
ATOM 1540 N N . ALA A 1 191 ? 5.644 10.125 -3.136 1.00 96.94 191 ALA A N 1
ATOM 1541 C CA . ALA A 1 191 ? 6.065 9.204 -4.173 1.00 96.94 191 ALA A CA 1
ATOM 1542 C C . ALA A 1 191 ? 7.558 9.385 -4.476 1.00 96.94 191 ALA A C 1
ATOM 1544 O O . ALA A 1 191 ? 8.112 10.481 -4.345 1.00 96.94 191 ALA A O 1
ATOM 1545 N N . HIS A 1 192 ? 8.197 8.303 -4.901 1.00 95.31 192 HIS A N 1
ATOM 1546 C CA . HIS A 1 192 ? 9.595 8.249 -5.309 1.00 95.31 192 HIS A CA 1
ATOM 1547 C C . HIS A 1 192 ? 9.709 7.382 -6.561 1.00 95.31 192 HIS A C 1
ATOM 1549 O O . HIS A 1 192 ? 9.277 6.230 -6.549 1.00 95.31 192 HIS A O 1
ATOM 1555 N N . VAL A 1 193 ? 10.273 7.932 -7.638 1.00 94.38 193 VAL A N 1
ATOM 1556 C CA . VAL A 1 193 ? 10.598 7.165 -8.851 1.00 94.38 193 VAL A CA 1
ATOM 1557 C C . VAL A 1 193 ? 11.848 6.342 -8.566 1.00 94.38 193 VAL A C 1
ATOM 1559 O O . VAL A 1 193 ? 12.865 6.905 -8.171 1.00 94.38 193 VAL A O 1
ATOM 1562 N N . ILE A 1 194 ? 11.784 5.031 -8.784 1.00 93.06 194 ILE A N 1
ATOM 1563 C CA . ILE A 1 194 ? 12.925 4.137 -8.573 1.00 93.06 194 ILE A CA 1
ATOM 1564 C C . ILE A 1 194 ? 13.783 4.147 -9.843 1.00 93.06 194 ILE A C 1
ATOM 1566 O O . ILE A 1 194 ? 13.374 3.638 -10.879 1.00 93.06 194 ILE A O 1
ATOM 1570 N N . GLU A 1 195 ? 14.973 4.738 -9.799 1.00 88.06 195 GLU A N 1
ATOM 1571 C CA . GLU A 1 195 ? 15.857 4.781 -10.979 1.00 88.06 195 GLU A CA 1
ATOM 1572 C C . GLU A 1 195 ? 16.732 3.532 -11.105 1.00 88.06 195 GLU A C 1
ATOM 1574 O O . GLU A 1 195 ? 16.933 3.019 -12.204 1.00 88.06 195 GLU A O 1
ATOM 1579 N N . ASP A 1 196 ? 17.226 3.037 -9.970 1.00 88.94 196 ASP A N 1
ATOM 1580 C CA . ASP A 1 196 ? 18.055 1.841 -9.880 1.00 88.94 196 ASP A CA 1
ATOM 1581 C C . ASP A 1 196 ? 17.304 0.741 -9.123 1.00 88.94 196 ASP A C 1
ATOM 1583 O O . ASP A 1 196 ? 17.305 0.662 -7.895 1.00 88.94 196 ASP A O 1
ATOM 1587 N N . GLU A 1 197 ? 16.633 -0.119 -9.886 1.00 88.81 197 GLU A N 1
ATOM 1588 C CA . GLU A 1 197 ? 15.871 -1.244 -9.351 1.00 88.81 197 GLU A CA 1
ATOM 1589 C C . GLU A 1 197 ? 16.742 -2.340 -8.712 1.00 88.81 197 GLU A C 1
ATOM 1591 O O . GLU A 1 197 ? 16.181 -3.197 -8.025 1.00 88.81 197 GLU A O 1
ATOM 1596 N N . GLU A 1 198 ? 18.062 -2.357 -8.940 1.00 88.00 198 GLU A N 1
ATOM 1597 C CA . GLU A 1 198 ? 18.965 -3.357 -8.355 1.00 88.00 198 GLU A CA 1
ATOM 1598 C C . GLU A 1 198 ? 19.371 -2.984 -6.928 1.00 88.00 198 GLU A C 1
ATOM 1600 O O . GLU A 1 198 ? 19.397 -3.856 -6.055 1.00 88.00 198 GLU A O 1
ATOM 1605 N N . SER A 1 199 ? 19.654 -1.702 -6.683 1.00 88.38 199 SER A N 1
ATOM 1606 C CA . SER A 1 199 ? 20.059 -1.210 -5.361 1.00 88.38 199 SER A CA 1
ATOM 1607 C C . SER A 1 199 ? 18.893 -0.790 -4.466 1.00 88.38 199 SER A C 1
ATOM 1609 O O . SER A 1 199 ? 19.057 -0.766 -3.246 1.00 88.38 199 SER A O 1
ATOM 1611 N N . PHE A 1 200 ? 17.717 -0.505 -5.037 1.00 91.69 200 PHE A N 1
ATOM 1612 C CA . PHE A 1 200 ? 16.569 -0.022 -4.272 1.00 91.69 200 PHE A CA 1
ATOM 1613 C C . PHE A 1 200 ? 16.099 -1.001 -3.190 1.00 91.69 200 PHE A C 1
ATOM 1615 O O . PHE A 1 200 ? 15.866 -2.198 -3.423 1.00 91.69 200 PHE A O 1
ATOM 1622 N N . ASN A 1 201 ? 15.844 -0.464 -2.001 1.00 92.31 201 ASN A N 1
ATOM 1623 C CA . ASN A 1 201 ? 15.283 -1.212 -0.897 1.00 92.31 201 ASN A CA 1
ATOM 1624 C C . ASN A 1 201 ? 13.766 -1.418 -1.052 1.00 92.31 201 ASN A C 1
ATOM 1626 O O . ASN A 1 201 ? 12.934 -0.661 -0.553 1.00 92.31 201 ASN A O 1
ATOM 1630 N N . TYR A 1 202 ? 13.366 -2.543 -1.647 1.00 91.44 202 TYR A N 1
ATOM 1631 C CA . TYR A 1 202 ? 11.946 -2.921 -1.763 1.00 91.44 202 TYR A CA 1
ATOM 1632 C C . TYR A 1 202 ? 11.233 -3.171 -0.425 1.00 91.44 202 TYR A C 1
ATOM 1634 O O . TYR A 1 202 ? 10.017 -3.381 -0.415 1.00 91.44 202 TYR A O 1
ATOM 1642 N N . ARG A 1 203 ? 11.962 -3.189 0.695 1.00 92.44 203 ARG A N 1
ATOM 1643 C CA . ARG A 1 203 ? 11.399 -3.259 2.044 1.00 92.44 203 ARG A CA 1
ATOM 1644 C C . ARG A 1 203 ? 11.285 -1.894 2.718 1.00 92.44 203 ARG A C 1
ATOM 1646 O O . ARG A 1 203 ? 10.794 -1.876 3.840 1.00 92.44 203 ARG A O 1
ATOM 1653 N N . LEU A 1 204 ? 11.628 -0.785 2.058 1.00 95.19 204 LEU A N 1
ATOM 1654 C CA . LEU A 1 204 ? 11.626 0.563 2.641 1.00 95.19 204 LEU A CA 1
ATOM 1655 C C . LEU A 1 204 ? 10.354 0.861 3.447 1.00 95.19 204 LEU A C 1
ATOM 1657 O O . LEU A 1 204 ? 10.440 1.241 4.609 1.00 95.19 204 LEU A O 1
ATOM 1661 N N . GLY A 1 205 ? 9.168 0.593 2.886 1.00 96.31 205 GLY A N 1
ATOM 1662 C CA . GLY A 1 205 ? 7.902 0.790 3.602 1.00 96.31 205 GLY A CA 1
ATOM 1663 C C . GLY A 1 205 ? 7.775 -0.028 4.889 1.00 96.31 205 GLY A C 1
ATOM 1664 O O . GLY A 1 205 ? 7.297 0.475 5.902 1.00 96.31 205 GLY A O 1
ATOM 1665 N N . PHE A 1 206 ? 8.251 -1.273 4.879 1.00 95.25 206 PHE A N 1
ATOM 1666 C CA . PHE A 1 206 ? 8.268 -2.117 6.070 1.00 95.25 206 PHE A CA 1
ATOM 1667 C C . PHE A 1 206 ? 9.297 -1.637 7.087 1.00 95.25 206 PHE A C 1
ATOM 1669 O O . PHE A 1 206 ? 8.953 -1.542 8.255 1.00 95.25 206 PHE A O 1
ATOM 1676 N N . GLU A 1 207 ? 10.516 -1.323 6.656 1.00 94.88 207 GLU A N 1
ATOM 1677 C CA . GLU A 1 207 ? 11.613 -0.932 7.547 1.00 94.88 207 GLU A CA 1
ATOM 1678 C C . GLU A 1 207 ? 11.343 0.401 8.239 1.00 94.88 207 GLU A C 1
ATOM 1680 O O . GLU A 1 207 ? 11.578 0.529 9.439 1.00 94.88 207 GLU A O 1
ATOM 1685 N N . VAL A 1 208 ? 10.766 1.366 7.517 1.00 96.75 208 VAL A N 1
ATOM 1686 C CA . VAL A 1 208 ? 10.333 2.639 8.100 1.00 96.75 208 VAL A CA 1
ATOM 1687 C C . VAL A 1 208 ? 9.285 2.410 9.187 1.00 96.75 208 VAL A C 1
ATOM 1689 O O . VAL A 1 208 ? 9.379 2.997 10.261 1.00 96.75 208 VAL A O 1
ATOM 1692 N N . ILE A 1 209 ? 8.303 1.539 8.939 1.00 96.75 209 ILE A N 1
ATOM 1693 C CA . ILE A 1 209 ? 7.245 1.244 9.915 1.00 96.75 209 ILE A CA 1
ATOM 1694 C C . ILE A 1 209 ? 7.779 0.413 11.087 1.00 96.75 209 ILE A C 1
ATOM 1696 O O . ILE A 1 209 ? 7.396 0.668 12.223 1.00 96.75 209 ILE A O 1
ATOM 1700 N N . GLU A 1 210 ? 8.668 -0.551 10.839 1.00 95.19 210 GLU A N 1
ATOM 1701 C CA . GLU A 1 210 ? 9.356 -1.316 11.887 1.00 95.19 210 GLU A CA 1
ATOM 1702 C C . GLU A 1 210 ? 10.144 -0.386 12.813 1.00 95.19 210 GLU A C 1
ATOM 1704 O O . GLU A 1 210 ? 10.004 -0.493 14.028 1.00 95.19 210 GLU A O 1
ATOM 1709 N N . GLY A 1 211 ? 10.900 0.562 12.249 1.00 95.06 211 GLY A N 1
ATOM 1710 C CA . GLY A 1 211 ? 11.642 1.562 13.018 1.00 95.06 211 GLY A CA 1
ATOM 1711 C C . GLY A 1 211 ? 10.738 2.547 13.762 1.00 95.06 211 GLY A C 1
ATOM 1712 O O . GLY A 1 211 ? 10.999 2.859 14.918 1.00 95.06 211 GLY A O 1
ATOM 1713 N N . LEU A 1 212 ? 9.647 2.999 13.134 1.00 96.38 212 LEU A N 1
ATOM 1714 C CA . LEU A 1 212 ? 8.660 3.884 13.763 1.00 96.38 212 LEU A CA 1
ATOM 1715 C C . LEU A 1 212 ? 7.990 3.232 14.982 1.00 96.38 212 LEU A C 1
ATOM 1717 O O . LEU A 1 212 ? 7.735 3.904 15.977 1.00 96.38 212 LEU A O 1
ATOM 1721 N N . LEU A 1 213 ? 7.688 1.936 14.887 1.00 95.12 213 LEU A N 1
ATOM 1722 C CA . LEU A 1 213 ? 6.995 1.165 15.919 1.00 95.12 213 LEU A CA 1
ATOM 1723 C C . LEU A 1 213 ? 7.943 0.494 16.928 1.00 95.12 213 LEU A C 1
ATOM 1725 O O . LEU A 1 213 ? 7.467 -0.257 17.779 1.00 95.12 213 LEU A O 1
ATOM 1729 N N . ASP A 1 214 ? 9.254 0.739 16.825 1.00 93.44 214 ASP A N 1
ATOM 1730 C CA . ASP A 1 214 ? 10.302 0.105 17.640 1.00 93.44 214 ASP A CA 1
ATOM 1731 C C . ASP A 1 214 ? 10.178 -1.433 17.674 1.00 93.44 214 ASP A C 1
ATOM 1733 O O . ASP A 1 214 ? 10.275 -2.099 18.709 1.00 93.44 214 ASP A O 1
ATOM 1737 N N . LEU A 1 215 ? 9.886 -2.025 16.510 1.00 89.31 215 LEU A N 1
ATOM 1738 C CA . LEU A 1 215 ? 9.721 -3.468 16.388 1.00 89.31 215 LEU A CA 1
ATOM 1739 C C . LEU A 1 215 ? 11.088 -4.145 16.342 1.00 89.31 215 LEU A C 1
ATOM 1741 O O . LEU A 1 215 ? 11.946 -3.819 15.523 1.00 89.31 215 LEU A O 1
ATOM 1745 N N . SER A 1 216 ? 11.263 -5.168 17.179 1.00 79.56 216 SER A N 1
ATOM 1746 C CA . SER A 1 216 ? 12.447 -6.025 17.112 1.00 79.56 216 SER A CA 1
ATOM 1747 C C . SER A 1 216 ? 12.565 -6.710 15.740 1.00 79.56 216 SER A C 1
ATOM 1749 O O . SER A 1 216 ? 11.535 -7.034 15.135 1.00 79.56 216 SER A O 1
ATOM 1751 N N . PRO A 1 217 ? 13.796 -7.007 15.268 1.00 69.12 217 PRO A N 1
ATOM 1752 C CA . PRO A 1 217 ? 14.017 -7.724 14.018 1.00 69.12 217 PRO A CA 1
ATOM 1753 C C . PRO A 1 217 ? 13.161 -8.985 13.965 1.00 69.12 217 PRO A C 1
ATOM 1755 O O . PRO A 1 217 ? 13.261 -9.865 14.827 1.00 69.12 217 PRO A O 1
ATOM 1758 N N . ARG A 1 218 ? 12.275 -9.061 12.969 1.00 66.44 218 ARG A N 1
ATOM 1759 C CA . ARG A 1 218 ? 11.340 -10.179 12.883 1.00 66.44 218 ARG A CA 1
ATOM 1760 C C . ARG A 1 218 ? 12.111 -11.476 12.639 1.00 66.44 218 ARG A C 1
ATOM 1762 O O . ARG A 1 218 ? 12.986 -11.506 11.770 1.00 66.44 218 ARG A O 1
ATOM 1769 N N . PRO A 1 219 ? 11.776 -12.565 13.353 1.00 61.81 219 PRO A N 1
ATOM 1770 C CA . PRO A 1 219 ? 12.339 -13.865 13.033 1.00 61.81 219 PRO A CA 1
ATOM 1771 C C . PRO A 1 219 ? 12.006 -14.220 11.574 1.00 61.81 219 PRO A C 1
ATOM 1773 O O . PRO A 1 219 ? 10.977 -13.768 11.054 1.00 61.81 219 PRO A O 1
ATOM 1776 N N . PRO A 1 220 ? 12.846 -15.026 10.900 1.00 59.91 220 PRO A N 1
ATOM 1777 C CA . PRO A 1 220 ? 12.565 -15.482 9.544 1.00 59.91 220 PRO A CA 1
ATOM 1778 C C . PRO A 1 220 ? 11.154 -16.067 9.465 1.00 59.91 220 PRO A C 1
ATOM 1780 O O . PRO A 1 220 ? 10.679 -16.660 10.437 1.00 59.91 220 PRO A O 1
ATOM 1783 N N . SER A 1 221 ? 10.496 -15.867 8.313 1.00 62.66 221 SER A N 1
ATOM 1784 C CA . SER A 1 221 ? 9.095 -16.242 8.080 1.00 62.66 221 SER A CA 1
ATOM 1785 C C . SER A 1 221 ? 8.776 -17.574 8.750 1.00 62.66 221 SER A C 1
ATOM 1787 O O . SER A 1 221 ? 9.280 -18.619 8.330 1.00 62.66 221 SER A O 1
ATOM 1789 N N . ARG A 1 222 ? 7.935 -17.538 9.791 1.00 63.34 222 ARG A N 1
ATOM 1790 C CA . ARG A 1 222 ? 7.433 -18.762 10.413 1.00 63.34 222 ARG A CA 1
ATOM 1791 C C . ARG A 1 222 ? 6.658 -19.557 9.362 1.00 63.34 222 ARG A C 1
ATOM 1793 O O . ARG A 1 222 ? 6.182 -19.002 8.362 1.00 63.34 222 ARG A O 1
ATOM 1800 N N . LYS A 1 223 ? 6.569 -20.874 9.562 1.00 72.00 223 LYS A N 1
ATOM 1801 C CA . LYS A 1 223 ? 5.650 -21.691 8.765 1.00 72.00 223 LYS A CA 1
ATOM 1802 C C . LYS A 1 223 ? 4.245 -21.082 8.893 1.00 72.00 223 LYS A C 1
ATOM 1804 O O . LYS A 1 223 ? 3.907 -20.658 9.997 1.00 72.00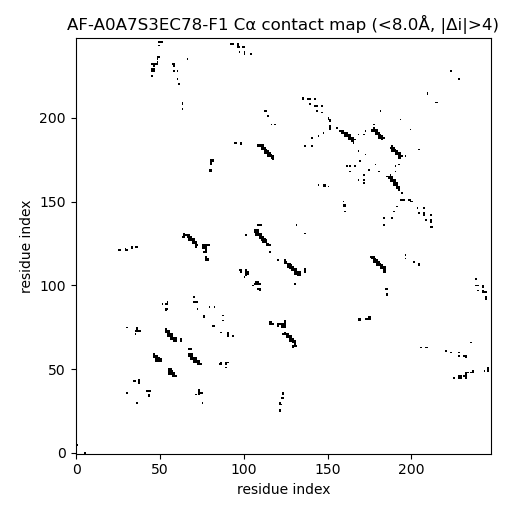 223 LYS A O 1
ATOM 1809 N N . PRO A 1 224 ? 3.470 -21.005 7.797 1.00 72.69 224 PRO A N 1
ATOM 1810 C CA . PRO A 1 224 ? 2.112 -20.480 7.852 1.00 72.69 224 PRO A CA 1
ATOM 1811 C C . PRO A 1 224 ? 1.304 -21.256 8.886 1.00 72.69 224 PRO A C 1
ATOM 1813 O O . PRO A 1 224 ? 1.266 -22.487 8.828 1.00 72.69 224 PRO A O 1
ATOM 1816 N N . ASP A 1 225 ? 0.683 -20.536 9.808 1.00 85.75 225 ASP A N 1
ATOM 1817 C CA . ASP A 1 225 ? -0.301 -21.088 10.726 1.00 85.75 225 ASP A CA 1
ATOM 1818 C C . ASP A 1 225 ? -1.677 -20.678 10.210 1.00 85.75 225 ASP A C 1
ATOM 1820 O O . ASP A 1 225 ? -2.103 -19.533 10.357 1.00 85.75 225 ASP A O 1
ATOM 1824 N N . HIS A 1 226 ? -2.328 -21.609 9.515 1.00 88.75 226 HIS A N 1
ATOM 1825 C CA . HIS A 1 226 ? -3.604 -21.354 8.858 1.00 88.75 226 HIS A CA 1
ATOM 1826 C C . HIS A 1 226 ? -4.710 -21.002 9.855 1.00 88.75 226 HIS A C 1
ATOM 1828 O O . HIS A 1 226 ? -5.613 -20.247 9.499 1.00 88.75 226 HIS A O 1
ATOM 1834 N N . GLU A 1 227 ? -4.643 -21.525 11.080 1.00 90.19 227 GLU A N 1
ATOM 1835 C CA . GLU A 1 227 ? -5.641 -21.252 12.108 1.00 90.19 227 GLU A CA 1
ATOM 1836 C C . GLU A 1 227 ? -5.506 -19.812 12.600 1.00 90.19 227 GLU A C 1
ATOM 1838 O O . GLU A 1 227 ? -6.480 -19.061 12.569 1.00 90.19 227 GLU A O 1
ATOM 1843 N N . VAL A 1 228 ? -4.285 -19.385 12.939 1.00 90.50 228 VAL A N 1
ATOM 1844 C CA . VAL A 1 228 ? -4.008 -17.992 13.330 1.00 90.50 228 VAL A CA 1
ATOM 1845 C C . VAL A 1 228 ? -4.362 -17.029 12.196 1.00 90.50 228 VAL A C 1
ATOM 1847 O O . VAL A 1 228 ? -5.041 -16.029 12.414 1.00 90.50 228 VAL A O 1
ATOM 1850 N N . GLU A 1 229 ? -3.949 -17.342 10.967 1.00 91.94 229 GLU A N 1
ATOM 1851 C CA . GLU A 1 229 ? -4.265 -16.546 9.779 1.00 91.94 229 GLU A CA 1
ATOM 1852 C C . GLU A 1 229 ? -5.785 -16.401 9.558 1.00 91.94 229 GLU A C 1
ATOM 1854 O O . GLU A 1 229 ? -6.249 -15.303 9.242 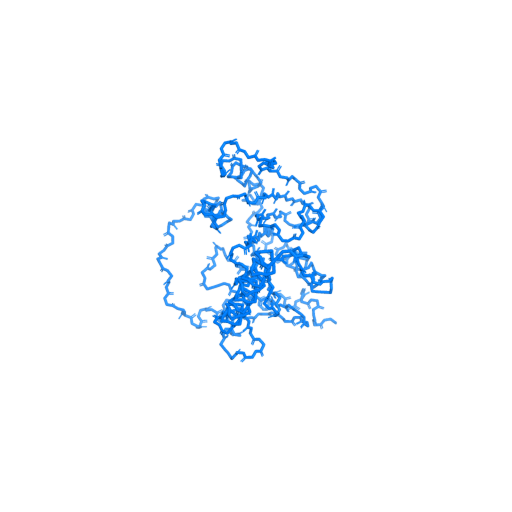1.00 91.94 229 GLU A O 1
ATOM 1859 N N . SER A 1 230 ? -6.556 -17.479 9.753 1.00 93.88 230 SER A N 1
ATOM 1860 C CA . SER A 1 230 ? -8.022 -17.460 9.647 1.00 93.88 230 SER A CA 1
ATOM 1861 C C . SER A 1 230 ? -8.655 -16.631 10.760 1.00 93.88 230 SER A C 1
ATOM 1863 O O . SER A 1 230 ? -9.505 -15.792 10.486 1.00 93.88 230 SER A O 1
ATOM 1865 N N . GLN A 1 231 ? -8.197 -16.794 12.004 1.00 94.94 231 GLN A N 1
ATOM 1866 C CA . GLN A 1 231 ? -8.700 -16.023 13.143 1.00 94.94 231 GLN A CA 1
ATOM 1867 C C . GLN A 1 231 ? -8.489 -14.516 12.946 1.00 94.94 231 GLN A C 1
ATOM 1869 O O . GLN A 1 231 ? -9.391 -13.728 13.227 1.00 94.94 231 GLN A O 1
ATOM 1874 N N . MET A 1 232 ? -7.333 -14.099 12.416 1.00 95.25 232 MET A N 1
ATOM 1875 C CA . MET A 1 232 ? -7.074 -12.689 12.101 1.00 95.25 232 MET A CA 1
ATOM 1876 C C . MET A 1 232 ? -8.021 -12.156 11.019 1.00 95.25 232 MET A C 1
ATOM 1878 O O . MET A 1 232 ? -8.514 -11.031 11.126 1.00 95.25 232 MET A O 1
ATOM 1882 N N . ALA A 1 233 ? -8.292 -12.956 9.983 1.00 96.88 233 ALA A N 1
ATOM 1883 C CA . ALA A 1 233 ? -9.231 -12.585 8.930 1.00 96.88 233 ALA A CA 1
ATOM 1884 C C . ALA A 1 233 ? -10.672 -12.506 9.450 1.00 96.88 233 ALA A C 1
ATOM 1886 O O . ALA A 1 233 ? -11.381 -11.563 9.111 1.00 96.88 233 ALA A O 1
ATOM 1887 N N . ASP A 1 234 ? -11.093 -13.433 10.311 1.00 97.19 234 ASP A N 1
ATOM 1888 C CA . ASP A 1 234 ? -12.429 -13.441 10.913 1.00 97.19 234 ASP A CA 1
ATOM 1889 C C . ASP A 1 234 ? -12.641 -12.251 11.861 1.00 97.19 234 ASP A C 1
ATOM 1891 O O . ASP A 1 234 ? -13.703 -11.622 11.840 1.00 97.19 234 ASP A O 1
ATOM 1895 N N . GLN A 1 235 ? -11.618 -11.881 12.640 1.00 96.12 235 GLN A N 1
ATOM 1896 C CA . GLN A 1 235 ? -11.637 -10.678 13.478 1.00 96.12 235 GLN A CA 1
ATOM 1897 C C . GLN A 1 235 ? -11.833 -9.416 12.633 1.00 96.12 235 GLN A C 1
ATOM 1899 O O . GLN A 1 235 ? -12.751 -8.636 12.896 1.00 96.12 235 GLN A O 1
ATOM 1904 N N . LEU A 1 236 ? -11.023 -9.236 11.582 1.00 97.06 236 LEU A N 1
ATOM 1905 C CA . LEU A 1 236 ? -11.171 -8.098 10.673 1.00 97.06 236 LEU A CA 1
ATOM 1906 C C . LEU A 1 236 ? -12.517 -8.121 9.946 1.00 97.06 236 LEU A C 1
ATOM 1908 O O . LEU A 1 236 ? -13.169 -7.085 9.881 1.00 97.06 236 LEU A O 1
ATOM 1912 N N . ARG A 1 237 ? -12.987 -9.287 9.484 1.00 97.19 237 ARG A N 1
ATOM 1913 C CA . ARG A 1 237 ? -14.310 -9.440 8.854 1.00 97.19 237 ARG A CA 1
ATOM 1914 C C . ARG A 1 237 ? -15.425 -8.964 9.781 1.00 97.19 237 ARG A C 1
ATOM 1916 O O . ARG A 1 237 ? -16.317 -8.238 9.351 1.00 97.19 237 ARG A O 1
ATOM 1923 N N . SER A 1 238 ? -15.370 -9.347 11.057 1.00 96.25 238 SER A N 1
ATOM 1924 C CA . SER A 1 238 ? -16.381 -8.966 12.044 1.00 96.25 238 SER A CA 1
ATOM 1925 C C . SER A 1 238 ? -16.432 -7.455 12.269 1.00 96.25 238 SER A C 1
ATOM 1927 O O . SER A 1 238 ? -17.521 -6.894 12.385 1.00 96.25 238 SER A O 1
ATOM 1929 N N . VAL A 1 239 ? -15.275 -6.792 12.348 1.00 96.19 239 VAL A N 1
ATOM 1930 C CA . VAL A 1 239 ? -15.201 -5.336 12.557 1.00 96.19 239 VAL A CA 1
ATO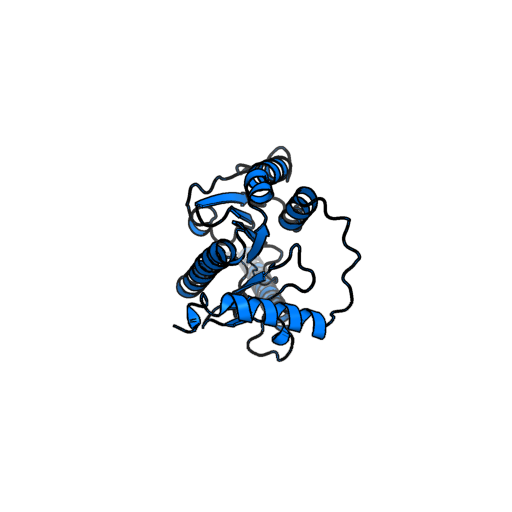M 1931 C C . VAL A 1 239 ? -15.560 -4.577 11.275 1.00 96.19 239 VAL A C 1
ATOM 1933 O O . VAL A 1 239 ? -16.249 -3.556 11.338 1.00 96.19 239 VAL A O 1
ATOM 1936 N N . TYR A 1 240 ? -15.151 -5.101 10.117 1.00 97.38 240 TYR A N 1
ATOM 1937 C CA . TYR A 1 240 ? -15.345 -4.481 8.808 1.00 97.38 240 TYR A CA 1
ATOM 1938 C C . TYR A 1 240 ? -16.773 -4.610 8.270 1.00 97.38 240 TYR A C 1
ATOM 1940 O O . TYR A 1 240 ? -17.168 -3.795 7.450 1.00 97.38 240 TYR A O 1
ATOM 1948 N N . LYS A 1 241 ? -17.584 -5.558 8.762 1.00 95.00 241 LYS A N 1
ATOM 1949 C CA . LYS A 1 241 ? -18.946 -5.831 8.261 1.00 95.00 241 LYS A CA 1
ATOM 1950 C C . LYS A 1 241 ? -19.830 -4.586 8.070 1.00 95.00 241 LYS A C 1
ATOM 1952 O O . LYS A 1 241 ? -20.591 -4.535 7.119 1.00 95.00 241 LYS A O 1
ATOM 1957 N N . GLY A 1 242 ? -19.749 -3.594 8.961 1.00 95.38 242 GLY A N 1
ATOM 1958 C CA . GLY A 1 242 ? -20.537 -2.350 8.858 1.00 95.38 242 GLY A CA 1
ATOM 1959 C C . GLY A 1 242 ? -19.942 -1.268 7.945 1.00 95.38 242 GLY A C 1
ATOM 1960 O O . GLY A 1 242 ? -20.495 -0.177 7.856 1.00 95.38 242 GLY A O 1
ATOM 1961 N N . PHE A 1 243 ? -18.790 -1.539 7.337 1.00 97.00 243 PHE A N 1
ATOM 1962 C CA . PHE A 1 243 ? -18.040 -0.646 6.450 1.00 97.00 243 PHE A CA 1
ATOM 1963 C C . PHE A 1 243 ? -17.762 -1.290 5.085 1.00 97.00 243 PHE A C 1
ATOM 1965 O O . PHE A 1 243 ? -17.162 -0.646 4.223 1.00 97.00 243 PHE A O 1
ATOM 1972 N N . ASP A 1 244 ? -18.154 -2.553 4.907 1.00 95.88 244 ASP A N 1
ATOM 1973 C CA . ASP A 1 244 ? -17.954 -3.315 3.682 1.00 95.88 244 ASP A CA 1
ATOM 1974 C C . ASP A 1 244 ? -18.963 -2.868 2.625 1.00 95.88 244 ASP A C 1
ATOM 1976 O O . ASP A 1 244 ? -20.057 -3.413 2.513 1.00 95.88 244 ASP A O 1
ATOM 1980 N N . TRP A 1 245 ? -18.566 -1.864 1.845 1.00 95.12 245 TRP A N 1
ATOM 1981 C CA . TRP A 1 245 ? -19.366 -1.256 0.777 1.00 95.12 245 TRP A CA 1
ATOM 1982 C C . TRP A 1 245 ? -19.779 -2.241 -0.325 1.00 95.12 245 TRP A C 1
ATOM 1984 O O . TRP A 1 245 ? -20.600 -1.900 -1.168 1.00 95.12 245 TRP A O 1
ATOM 1994 N N . VAL A 1 246 ? -19.190 -3.441 -0.365 1.00 91.19 246 VAL A N 1
ATOM 1995 C CA . VAL A 1 246 ? -19.555 -4.479 -1.335 1.00 91.19 246 VAL A CA 1
ATOM 1996 C C . VAL A 1 246 ? -20.868 -5.177 -0.963 1.00 91.19 246 VAL A C 1
ATOM 1998 O O . VAL A 1 246 ? -21.524 -5.760 -1.822 1.00 91.19 246 VAL A O 1
ATOM 2001 N N . GLN A 1 247 ? -21.243 -5.152 0.318 1.00 71.31 247 GLN A N 1
ATOM 2002 C CA . GLN A 1 247 ? -22.463 -5.792 0.820 1.00 71.31 247 GLN A CA 1
ATOM 2003 C C . GLN A 1 247 ? -23.681 -4.851 0.818 1.00 71.31 247 GLN A C 1
ATOM 2005 O O . GLN A 1 247 ? -24.754 -5.283 1.246 1.00 71.31 247 GLN A O 1
ATOM 2010 N N . ASP A 1 248 ? -23.507 -3.605 0.361 1.00 52.94 248 ASP A N 1
ATOM 2011 C CA . ASP A 1 248 ? -24.555 -2.580 0.230 1.00 52.94 248 ASP A CA 1
ATOM 2012 C C . ASP A 1 248 ? -25.320 -2.669 -1.106 1.00 52.94 248 ASP A C 1
ATOM 2014 O O . ASP A 1 248 ? -24.702 -2.987 -2.150 1.00 52.94 248 ASP A O 1
#